Protein AF-A0A1Y4TLL1-F1 (afdb_monomer_lite)

Foldseek 3Di:
DDFDLADDPAPVVVPDDFDPFPDLVPDDLVVVVVLLVVLLVVLVPFDFDDADAPDPPLVLLLLLLLCLLQLVLLSNVFDSPHLARDDPDPVVLVNLCCSCCPRGVDPALVSLVVLLVCLLPCNVLVVLVCLLVDPALVVVDPPPDDPQLSQLSRQLSVLSVVCCVPDHSLLLNLQSLNVSSVSLSSCCNNVRDPSVVSSVSSSSSSVVCLASDDFLSSSLSSNLSVQVSSCSSNVHDPRSVSVSSSVSSCCLCQNDPVPGGRVSRVRTRHDRPPPDPPD

pLDDT: mean 88.39, std 16.85, range [30.8, 98.62]

Sequence (279 aa):
MGVLAAALETLAMENEEEGPGLDEEDETDDTLYVLLDETMARLEALPEPAPTEYGRDPELWGRFGILLSGIVSTLNDHSLDGLDVEEHIPVLEQQALSVVRRSWGIDGRGELLETIRYLSQAGYTERYRFYCEADSPEELMTGDEDEDDRDGVIRAWAFAQHYKVRYTPAFMAGWDTGRAAMLARWGSYLGWITPEEAQGILWDLAQRAAQDLGGWREFAQSYLFGGLMWKMLCNSPAAGYLGYLADATTSLLMGKADGSGGQWRDFPWPARRKLGFTL

Radius of gyration: 18.48 Å; chains: 1; bounding box: 57×43×50 Å

Structure (mmCIF, N/CA/C/O backbone):
data_AF-A0A1Y4TLL1-F1
#
_entry.id   AF-A0A1Y4TLL1-F1
#
loop_
_atom_site.group_PDB
_atom_site.id
_atom_site.type_symbol
_atom_site.label_atom_id
_atom_site.label_alt_id
_atom_site.label_comp_id
_atom_site.label_asym_id
_atom_site.label_entity_id
_atom_site.label_seq_id
_atom_site.pdbx_PDB_ins_code
_atom_site.Cartn_x
_atom_site.Cartn_y
_atom_site.Cartn_z
_atom_site.occupancy
_atom_site.B_iso_or_equiv
_atom_site.auth_seq_id
_atom_site.auth_comp_id
_atom_site.auth_asym_id
_atom_site.auth_atom_id
_atom_site.pdbx_PDB_model_num
ATOM 1 N N . MET A 1 1 ? 6.604 17.106 -13.212 1.00 31.97 1 MET A N 1
ATOM 2 C CA . MET A 1 1 ? 5.452 16.944 -12.287 1.00 31.97 1 MET A CA 1
ATOM 3 C C . MET A 1 1 ? 5.078 15.482 -12.327 1.00 31.97 1 MET A C 1
ATOM 5 O O . MET A 1 1 ? 4.758 15.019 -13.410 1.00 31.97 1 MET A O 1
ATOM 9 N N . GLY A 1 2 ? 5.102 14.767 -11.206 1.00 30.80 2 GLY A N 1
ATOM 10 C CA . GLY A 1 2 ? 4.741 13.353 -11.241 1.00 30.80 2 GLY A CA 1
ATOM 11 C C . GLY A 1 2 ? 4.718 12.710 -9.869 1.00 30.80 2 GLY A C 1
ATOM 12 O O . GLY A 1 2 ? 5.514 11.828 -9.595 1.00 30.80 2 GLY A O 1
ATOM 13 N N . VAL A 1 3 ? 3.821 13.198 -9.013 1.00 34.41 3 VAL A N 1
ATOM 14 C CA . VAL A 1 3 ? 3.307 12.538 -7.804 1.00 34.41 3 VAL A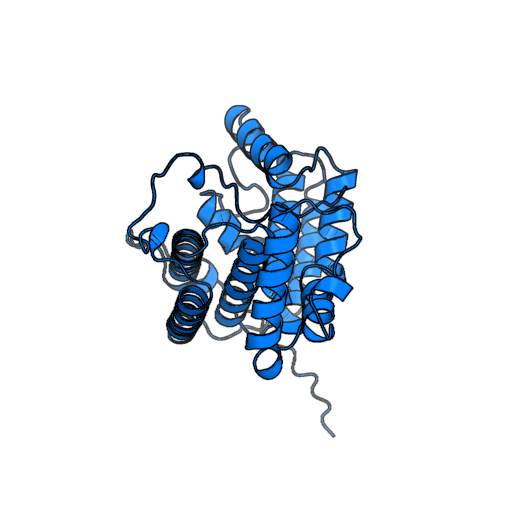 CA 1
ATOM 15 C C . VAL A 1 3 ? 3.428 11.010 -7.916 1.00 34.41 3 VAL A C 1
ATOM 17 O O . VAL A 1 3 ? 2.818 10.452 -8.825 1.00 34.41 3 VAL A O 1
ATOM 20 N N . LEU A 1 4 ? 4.238 10.378 -7.045 1.00 39.69 4 LEU A N 1
ATOM 21 C CA . LEU A 1 4 ? 4.184 8.979 -6.539 1.00 39.69 4 LEU A CA 1
ATOM 22 C C . LEU A 1 4 ? 5.505 8.521 -5.858 1.00 39.69 4 LEU A C 1
ATOM 24 O O . LEU A 1 4 ? 5.806 7.331 -5.834 1.00 39.69 4 LEU A O 1
ATOM 28 N N . ALA A 1 5 ? 6.273 9.423 -5.233 1.00 41.31 5 ALA A N 1
ATOM 29 C CA . ALA A 1 5 ? 7.468 9.088 -4.430 1.00 41.31 5 ALA A CA 1
ATOM 30 C C . ALA A 1 5 ? 7.137 8.492 -3.040 1.00 41.31 5 ALA A C 1
ATOM 32 O O . ALA A 1 5 ? 7.951 8.463 -2.123 1.00 41.31 5 ALA A O 1
ATOM 33 N N . ALA A 1 6 ? 5.916 8.000 -2.870 1.00 49.28 6 ALA A N 1
ATOM 34 C CA . ALA A 1 6 ? 5.280 7.935 -1.575 1.00 49.28 6 ALA A CA 1
ATOM 35 C C . ALA A 1 6 ? 4.875 6.520 -1.243 1.00 49.28 6 ALA A C 1
ATOM 37 O O . ALA A 1 6 ? 3.705 6.139 -1.346 1.00 49.28 6 ALA A O 1
ATOM 38 N N . ALA A 1 7 ? 5.851 5.698 -0.902 1.00 46.72 7 ALA A N 1
ATOM 39 C CA . ALA A 1 7 ? 5.483 4.420 -0.345 1.00 46.72 7 ALA A CA 1
ATOM 40 C C . ALA A 1 7 ? 6.093 4.113 1.002 1.00 46.72 7 ALA A C 1
ATOM 42 O O . ALA A 1 7 ? 5.538 3.237 1.658 1.00 46.72 7 ALA A O 1
ATOM 43 N N . LEU A 1 8 ? 7.147 4.801 1.465 1.00 50.25 8 LEU A N 1
ATOM 44 C CA . LEU A 1 8 ? 7.746 4.390 2.738 1.00 50.25 8 LEU A CA 1
ATOM 45 C C . LEU A 1 8 ? 8.811 5.299 3.354 1.00 50.25 8 LEU A C 1
ATOM 47 O O . LEU A 1 8 ? 9.705 4.810 4.035 1.00 50.25 8 LEU A O 1
ATOM 51 N N . GLU A 1 9 ? 8.729 6.613 3.191 1.00 49.09 9 GLU A N 1
ATOM 52 C CA . GLU A 1 9 ? 9.474 7.486 4.108 1.00 49.09 9 GLU A CA 1
ATOM 53 C C . GLU A 1 9 ? 8.687 7.589 5.425 1.00 49.09 9 GLU A C 1
ATOM 55 O O . GLU A 1 9 ? 7.955 8.534 5.703 1.00 49.09 9 GLU A O 1
ATOM 60 N N . THR A 1 10 ? 8.739 6.502 6.192 1.00 49.38 10 THR A N 1
ATOM 61 C CA . THR A 1 10 ? 8.119 6.374 7.514 1.00 49.38 10 THR A CA 1
ATOM 62 C C . THR A 1 10 ? 9.017 6.995 8.579 1.00 49.38 10 THR A C 1
ATOM 64 O O . THR A 1 10 ? 10.238 6.888 8.476 1.00 49.38 10 THR A O 1
ATOM 67 N N . LEU A 1 11 ? 8.431 7.572 9.634 1.00 41.66 11 LEU A N 1
ATOM 68 C CA . LEU A 1 11 ? 9.152 8.250 10.733 1.00 41.66 11 LEU A CA 1
ATOM 69 C C . LEU A 1 11 ? 10.244 7.387 11.390 1.00 41.66 11 LEU A C 1
ATOM 71 O O . LEU A 1 11 ? 11.233 7.922 11.886 1.00 41.66 11 LEU A O 1
ATOM 75 N N . ALA A 1 12 ? 10.066 6.063 11.400 1.00 40.88 12 ALA A N 1
ATOM 76 C CA . ALA A 1 12 ? 11.012 5.116 11.985 1.00 40.88 12 ALA A CA 1
ATOM 77 C C . ALA A 1 12 ? 12.250 4.872 11.100 1.00 40.88 12 ALA A C 1
ATOM 79 O O . ALA A 1 12 ? 13.352 4.701 11.611 1.00 40.88 12 ALA A O 1
ATOM 80 N N . MET A 1 13 ? 12.096 4.932 9.775 1.00 44.66 13 MET A N 1
ATOM 81 C CA . MET A 1 13 ? 13.173 4.637 8.822 1.00 44.66 13 MET A CA 1
ATOM 82 C C . MET A 1 13 ? 14.072 5.841 8.515 1.00 44.66 13 MET A C 1
ATOM 84 O O . MET A 1 13 ? 15.107 5.672 7.884 1.00 44.66 13 MET A O 1
ATOM 88 N N . GLU A 1 14 ? 13.730 7.043 8.996 1.00 41.81 14 GLU A N 1
ATOM 89 C CA . GLU A 1 14 ? 14.648 8.193 8.965 1.00 41.81 14 GLU A CA 1
ATOM 90 C C . GLU A 1 14 ? 15.805 8.056 9.985 1.00 41.81 14 GLU A C 1
ATOM 92 O O . GLU A 1 14 ? 16.753 8.836 9.916 1.00 41.81 14 GLU A O 1
ATOM 97 N N . ASN A 1 15 ? 15.745 7.102 10.933 1.00 35.53 15 ASN A N 1
ATOM 98 C CA . ASN A 1 15 ? 16.687 6.998 12.064 1.00 35.53 15 ASN A CA 1
ATOM 99 C C . ASN A 1 15 ? 17.400 5.644 12.239 1.00 35.53 15 ASN A C 1
ATOM 101 O O . ASN A 1 15 ? 18.267 5.556 13.110 1.00 35.53 15 ASN A O 1
ATOM 105 N N . GLU A 1 16 ? 17.070 4.603 11.475 1.00 37.47 16 GLU A N 1
ATOM 106 C CA . GLU A 1 16 ? 17.700 3.286 11.637 1.00 37.47 16 GLU A CA 1
ATOM 107 C C . GLU A 1 16 ? 18.645 2.988 10.470 1.00 37.47 16 GLU A C 1
ATOM 109 O O . GLU A 1 16 ? 18.212 2.761 9.340 1.00 37.47 16 GLU A O 1
ATOM 114 N N . GLU A 1 17 ? 19.950 3.014 10.777 1.00 38.75 17 GLU A N 1
ATOM 115 C CA . GLU A 1 17 ? 20.997 2.356 9.992 1.00 38.75 17 GLU A CA 1
ATOM 116 C C . GLU A 1 17 ? 20.537 0.939 9.633 1.00 38.75 17 GLU A C 1
ATOM 118 O O . GLU A 1 17 ? 20.044 0.204 10.492 1.00 38.75 17 GLU A O 1
ATOM 123 N N . GLU A 1 18 ? 20.691 0.613 8.350 1.00 42.53 18 GLU A N 1
ATOM 124 C CA . GLU A 1 18 ? 20.526 -0.691 7.710 1.00 42.53 18 GLU A CA 1
ATOM 125 C C . GLU A 1 18 ? 20.488 -1.867 8.701 1.00 42.53 18 GLU A C 1
ATOM 127 O O . GLU A 1 18 ? 21.483 -2.232 9.333 1.00 42.53 18 GLU A O 1
ATOM 132 N N . GLY A 1 19 ? 19.318 -2.507 8.819 1.00 40.38 19 GLY A N 1
ATOM 133 C CA . GLY A 1 19 ? 19.227 -3.851 9.388 1.00 40.38 19 GLY A CA 1
ATOM 134 C C . GLY A 1 19 ? 20.129 -4.836 8.623 1.00 40.38 19 GLY A C 1
ATOM 135 O O . GLY A 1 19 ? 20.738 -4.463 7.624 1.00 40.38 19 GLY A O 1
ATOM 136 N N . PRO A 1 20 ? 20.218 -6.117 9.032 1.00 38.97 20 PRO A N 1
ATOM 137 C CA . PRO A 1 20 ? 21.075 -7.108 8.383 1.00 38.97 20 PRO A CA 1
ATOM 138 C C . PRO A 1 20 ? 20.475 -7.523 7.025 1.00 38.97 20 PRO A C 1
ATOM 140 O O . PRO A 1 20 ? 19.943 -8.622 6.869 1.00 38.97 20 PRO A O 1
ATOM 143 N N . GLY A 1 21 ? 20.478 -6.596 6.073 1.00 49.75 21 GLY A N 1
ATOM 144 C CA . GLY A 1 21 ? 20.206 -6.813 4.665 1.00 49.75 21 GLY A CA 1
ATOM 145 C C . GLY A 1 21 ? 21.465 -7.288 3.952 1.00 49.75 21 GLY A C 1
ATOM 146 O O . GLY A 1 21 ? 22.536 -7.403 4.546 1.00 49.75 21 GLY A O 1
ATOM 147 N N . LEU A 1 22 ? 21.314 -7.605 2.671 1.00 51.09 22 LEU A N 1
ATOM 148 C CA . LEU A 1 22 ? 22.458 -7.706 1.770 1.00 51.09 22 LEU A CA 1
ATOM 149 C C . LEU A 1 22 ? 23.204 -6.364 1.807 1.00 51.09 22 LEU A C 1
ATOM 151 O O . LEU A 1 22 ? 22.542 -5.327 1.841 1.00 51.09 22 LEU A O 1
ATOM 155 N N . ASP A 1 23 ? 24.540 -6.389 1.810 1.00 58.78 23 ASP A N 1
ATOM 156 C CA . ASP A 1 23 ? 25.328 -5.167 1.623 1.00 58.78 23 ASP A CA 1
ATOM 157 C C . ASP A 1 23 ? 24.833 -4.489 0.330 1.00 58.78 23 ASP A C 1
ATOM 159 O O . ASP A 1 23 ? 24.656 -5.175 -0.681 1.00 58.78 23 ASP A O 1
ATOM 163 N N . GLU A 1 24 ? 24.579 -3.172 0.344 1.00 59.97 24 GLU A N 1
ATOM 164 C CA . GLU A 1 24 ? 23.992 -2.458 -0.811 1.00 59.97 24 GLU A CA 1
ATOM 165 C C . GLU A 1 24 ? 24.790 -2.681 -2.115 1.00 59.97 24 GLU A C 1
ATOM 167 O O . GLU A 1 24 ? 24.230 -2.645 -3.208 1.00 59.97 24 GLU A O 1
ATOM 172 N N . GLU A 1 25 ? 26.091 -2.977 -2.005 1.00 58.69 25 GLU A N 1
ATOM 173 C CA . GLU A 1 25 ? 26.995 -3.275 -3.124 1.00 58.69 25 GLU A CA 1
ATOM 174 C C . GLU A 1 25 ? 26.749 -4.646 -3.799 1.00 58.69 25 GLU A C 1
ATOM 176 O O . GLU A 1 25 ? 27.137 -4.825 -4.956 1.00 58.69 25 GLU A O 1
ATOM 181 N N . ASP A 1 26 ? 26.088 -5.592 -3.122 1.00 67.50 26 ASP A N 1
ATOM 182 C CA . ASP A 1 26 ? 25.766 -6.938 -3.631 1.00 67.50 26 ASP A CA 1
ATOM 183 C C . ASP A 1 26 ? 24.298 -7.068 -4.106 1.00 67.50 26 ASP A C 1
ATOM 185 O O . ASP A 1 26 ? 23.889 -8.117 -4.623 1.00 67.50 26 ASP A O 1
ATOM 189 N N . GLU A 1 27 ? 23.485 -6.016 -3.950 1.00 83.62 27 GLU A N 1
ATOM 190 C CA . GLU A 1 27 ? 22.074 -6.008 -4.343 1.00 83.62 27 GLU A CA 1
ATOM 191 C C . GLU A 1 27 ? 21.919 -5.852 -5.868 1.00 83.62 27 GLU A C 1
ATOM 193 O O . GLU A 1 27 ? 22.177 -4.807 -6.461 1.00 83.62 27 GLU A O 1
ATOM 198 N N . THR A 1 28 ? 21.444 -6.910 -6.525 1.00 92.81 28 THR A N 1
ATOM 199 C CA . THR A 1 28 ? 21.072 -6.912 -7.951 1.00 92.81 28 THR A CA 1
ATOM 200 C C . THR A 1 28 ? 19.577 -7.168 -8.131 1.00 92.81 28 THR A C 1
ATOM 202 O O . THR A 1 28 ? 18.938 -7.794 -7.278 1.00 92.81 28 THR A O 1
ATOM 205 N N . ASP A 1 29 ? 19.010 -6.769 -9.272 1.00 94.75 29 ASP A N 1
ATOM 206 C CA . ASP A 1 29 ? 17.593 -7.018 -9.576 1.00 94.75 29 ASP A CA 1
ATOM 207 C C . ASP A 1 29 ? 17.231 -8.515 -9.489 1.00 94.75 29 ASP A C 1
ATOM 209 O O . ASP A 1 29 ? 16.219 -8.866 -8.885 1.00 94.75 29 ASP A O 1
ATOM 213 N N . ASP A 1 30 ? 18.096 -9.414 -9.974 1.00 95.31 30 ASP A N 1
ATOM 214 C CA . ASP A 1 30 ? 17.886 -10.865 -9.864 1.00 95.31 30 ASP A CA 1
ATOM 215 C C . ASP A 1 30 ? 17.847 -11.333 -8.398 1.00 95.31 30 ASP A C 1
ATOM 217 O O . ASP A 1 30 ? 16.982 -12.129 -8.019 1.00 95.31 30 ASP A O 1
ATOM 221 N N . THR A 1 31 ? 18.746 -10.823 -7.545 1.00 95.31 31 THR A N 1
ATOM 222 C CA . THR A 1 31 ? 18.728 -11.154 -6.108 1.00 95.31 31 THR A CA 1
ATOM 223 C C . THR A 1 31 ? 17.481 -10.617 -5.409 1.00 95.31 31 THR A C 1
ATOM 225 O O . THR A 1 31 ? 16.919 -11.305 -4.556 1.00 95.31 31 THR A O 1
ATOM 228 N N . LEU A 1 32 ? 16.985 -9.444 -5.815 1.00 96.12 32 LEU A N 1
ATOM 229 C CA . LEU A 1 32 ? 15.741 -8.872 -5.302 1.00 96.12 32 LEU A CA 1
ATOM 230 C C . LEU A 1 32 ? 14.515 -9.680 -5.731 1.00 96.12 32 LEU A C 1
ATOM 232 O O . LEU A 1 32 ? 13.582 -9.844 -4.943 1.00 96.12 32 LEU A O 1
ATOM 236 N N . TYR A 1 33 ? 14.510 -10.221 -6.950 1.00 97.88 33 TYR A N 1
ATOM 237 C CA . TYR A 1 33 ? 13.423 -11.078 -7.422 1.00 97.88 33 TYR A CA 1
ATOM 238 C C . TYR A 1 33 ? 13.373 -12.387 -6.632 1.00 97.88 33 TYR A C 1
ATOM 240 O O . TYR A 1 33 ? 12.300 -12.771 -6.166 1.00 97.88 33 TYR A O 1
ATOM 248 N N . VAL A 1 34 ? 14.528 -13.018 -6.395 1.00 97.56 34 VAL A N 1
ATOM 249 C CA . VAL A 1 34 ? 14.623 -14.209 -5.534 1.00 97.56 34 VAL A CA 1
ATOM 250 C C . VAL A 1 34 ? 14.142 -13.894 -4.117 1.00 97.56 34 VAL A C 1
ATOM 252 O O . VAL A 1 34 ? 13.305 -14.621 -3.581 1.00 97.56 34 VAL A O 1
ATOM 255 N N . LEU A 1 35 ? 14.600 -12.783 -3.531 1.00 97.00 35 LEU A N 1
ATOM 256 C CA . LEU A 1 35 ? 14.188 -12.361 -2.192 1.00 97.00 35 LEU A CA 1
ATOM 257 C C . LEU A 1 35 ? 12.672 -12.134 -2.099 1.00 97.00 35 LEU A C 1
ATOM 259 O O . LEU A 1 35 ? 12.045 -12.556 -1.123 1.00 97.00 35 LEU A O 1
ATOM 263 N N . LEU A 1 36 ? 12.068 -11.488 -3.100 1.00 98.25 36 LEU A N 1
ATOM 264 C CA . LEU A 1 36 ? 10.622 -11.279 -3.157 1.00 98.25 36 LEU A CA 1
ATOM 265 C C . LEU A 1 36 ? 9.872 -12.614 -3.223 1.00 98.25 36 LEU A C 1
ATOM 267 O O . LEU A 1 36 ? 8.947 -12.827 -2.438 1.00 98.25 36 LEU A O 1
ATOM 271 N N . ASP A 1 37 ? 10.285 -13.521 -4.108 1.00 98.44 37 ASP A N 1
ATOM 272 C CA . ASP A 1 37 ? 9.670 -14.842 -4.263 1.00 98.44 37 ASP A CA 1
ATOM 273 C C . ASP A 1 37 ? 9.746 -15.671 -2.973 1.00 98.44 37 ASP A C 1
ATOM 275 O O . ASP A 1 37 ? 8.736 -16.225 -2.522 1.00 98.44 37 ASP A O 1
ATOM 279 N N . GLU A 1 38 ? 10.916 -15.717 -2.335 1.00 98.25 38 GLU A N 1
ATOM 280 C CA . GLU A 1 38 ? 11.111 -16.410 -1.059 1.00 98.25 38 GLU A CA 1
ATOM 281 C C . GLU A 1 38 ? 10.280 -15.782 0.063 1.00 98.25 38 GLU A C 1
ATOM 283 O O . GLU A 1 38 ? 9.708 -16.484 0.901 1.00 98.25 38 GLU A O 1
ATOM 288 N N . THR A 1 39 ? 10.174 -14.455 0.091 1.00 97.62 39 THR A N 1
ATOM 289 C CA . THR A 1 39 ? 9.378 -13.735 1.092 1.00 97.62 39 THR A CA 1
ATOM 290 C C . THR A 1 39 ? 7.885 -13.988 0.908 1.00 97.62 39 THR A C 1
ATOM 292 O O . THR A 1 39 ? 7.205 -14.331 1.876 1.00 97.62 39 THR A O 1
ATOM 295 N N . MET A 1 40 ? 7.371 -13.920 -0.323 1.00 98.00 40 MET A N 1
ATOM 296 C CA . MET A 1 40 ? 5.972 -14.247 -0.612 1.00 98.00 40 MET A CA 1
ATOM 297 C C . MET A 1 40 ? 5.646 -15.709 -0.279 1.00 98.00 40 MET A C 1
ATOM 299 O O . MET A 1 40 ? 4.582 -15.980 0.281 1.00 98.00 40 MET A O 1
ATOM 303 N N . ALA A 1 41 ? 6.562 -16.643 -0.560 1.00 97.81 41 ALA A N 1
ATOM 304 C CA . ALA A 1 41 ? 6.399 -18.055 -0.214 1.00 97.81 41 ALA A CA 1
ATOM 305 C C . ALA A 1 41 ? 6.386 -18.293 1.307 1.00 97.81 41 ALA A C 1
ATOM 307 O O . ALA A 1 41 ? 5.578 -19.083 1.800 1.00 97.81 41 ALA A O 1
ATOM 308 N N . ARG A 1 42 ? 7.240 -17.590 2.065 1.00 96.75 42 ARG A N 1
ATOM 309 C CA . ARG A 1 42 ? 7.218 -17.621 3.537 1.00 96.75 42 ARG A CA 1
ATOM 310 C C . ARG A 1 42 ? 5.895 -17.096 4.090 1.00 96.75 42 ARG A C 1
ATOM 312 O O . ARG A 1 42 ? 5.325 -17.739 4.967 1.00 96.75 42 ARG A O 1
ATOM 319 N N . LEU A 1 43 ? 5.388 -15.982 3.554 1.00 95.31 43 LEU A N 1
ATOM 320 C CA . LEU A 1 43 ? 4.087 -15.436 3.951 1.00 95.31 43 LEU A CA 1
ATOM 321 C C . LEU A 1 43 ? 2.932 -16.385 3.636 1.00 95.31 43 LEU A C 1
ATOM 323 O O . LEU A 1 43 ? 2.040 -16.533 4.467 1.00 95.31 43 LEU A O 1
ATOM 327 N N . GLU A 1 44 ? 2.961 -17.064 2.486 1.00 95.44 44 GLU A N 1
ATOM 328 C CA . GLU A 1 44 ? 1.932 -18.047 2.118 1.00 95.44 44 GLU A CA 1
ATOM 329 C C . GLU A 1 44 ? 1.827 -19.184 3.145 1.00 95.44 44 GLU A C 1
ATOM 331 O O . GLU A 1 44 ? 0.740 -19.686 3.430 1.00 95.44 44 GLU A O 1
ATOM 336 N N . ALA A 1 45 ? 2.959 -19.574 3.736 1.00 96.44 45 ALA A N 1
ATOM 337 C CA . ALA A 1 45 ? 3.028 -20.641 4.726 1.00 96.44 45 ALA A CA 1
ATOM 338 C C . ALA A 1 45 ? 2.558 -20.224 6.134 1.00 96.44 45 ALA A C 1
ATOM 340 O O . ALA A 1 45 ? 2.379 -21.095 6.992 1.00 96.44 45 ALA A O 1
ATOM 341 N N . LEU A 1 46 ? 2.364 -18.925 6.399 1.00 95.38 46 LEU A N 1
ATOM 342 C CA . LEU A 1 46 ? 1.879 -18.460 7.697 1.00 95.38 46 LEU A CA 1
ATOM 343 C C . LEU A 1 46 ? 0.412 -18.868 7.916 1.00 95.38 46 LEU A C 1
ATOM 345 O O . LEU A 1 46 ? -0.390 -18.875 6.976 1.00 95.38 46 LEU A O 1
ATOM 349 N N . PRO A 1 47 ? 0.011 -19.200 9.155 1.00 94.25 47 PRO A N 1
ATOM 350 C CA . PRO A 1 47 ? -1.392 -19.424 9.464 1.00 94.25 47 PRO A CA 1
ATOM 351 C C . PRO A 1 47 ? -2.197 -18.129 9.283 1.00 94.25 47 PRO A C 1
ATOM 353 O O . PRO A 1 47 ? -1.737 -17.036 9.593 1.00 94.25 47 PRO A O 1
ATOM 356 N N . GLU A 1 48 ? -3.433 -18.271 8.815 1.00 94.56 48 GLU A N 1
ATOM 357 C CA . GLU A 1 48 ? -4.389 -17.176 8.647 1.00 94.56 48 GLU A CA 1
ATOM 358 C C . GLU A 1 48 ? -5.761 -17.656 9.134 1.00 94.56 48 GLU A C 1
ATOM 360 O O . GLU A 1 48 ? -6.116 -18.818 8.891 1.00 94.56 48 GLU A O 1
ATOM 365 N N . PRO A 1 49 ? -6.539 -16.808 9.827 1.00 93.62 49 PRO A N 1
ATOM 366 C CA . PRO A 1 49 ? -7.905 -17.144 10.209 1.00 93.62 49 PRO A CA 1
ATOM 367 C C . PRO A 1 49 ? -8.794 -17.408 8.985 1.00 93.62 49 PRO A C 1
ATOM 369 O O . PRO A 1 49 ? -8.702 -16.732 7.963 1.00 93.62 49 PRO A O 1
ATOM 372 N N . ALA A 1 50 ? -9.713 -18.368 9.108 1.00 94.38 50 ALA A N 1
ATOM 373 C CA . ALA A 1 50 ? -10.666 -18.667 8.043 1.00 94.38 50 ALA A CA 1
ATOM 374 C C . ALA A 1 50 ? -11.591 -17.461 7.770 1.00 94.38 50 ALA A C 1
ATOM 376 O O . ALA A 1 50 ? -12.099 -16.869 8.729 1.00 94.38 50 ALA A O 1
ATOM 377 N N . PRO A 1 51 ? -11.872 -17.124 6.495 1.00 95.69 51 PRO A N 1
ATOM 378 C CA . PRO A 1 51 ? -12.735 -15.995 6.176 1.00 95.69 51 PRO A CA 1
ATOM 379 C C . PRO A 1 51 ? -14.128 -16.097 6.812 1.00 95.69 51 PRO A C 1
ATOM 381 O O . PRO A 1 51 ? -14.711 -17.181 6.879 1.00 95.69 51 PRO A O 1
ATOM 384 N N . THR A 1 52 ? -14.683 -14.962 7.248 1.00 94.88 52 THR A N 1
ATOM 385 C CA . THR A 1 52 ? -15.963 -14.883 7.979 1.00 94.88 52 THR A CA 1
ATOM 386 C C . THR A 1 52 ? -16.986 -14.018 7.241 1.00 94.88 52 THR A C 1
ATOM 388 O O . THR A 1 52 ? -16.644 -13.026 6.603 1.00 94.88 52 THR A O 1
ATOM 391 N N . GLU A 1 53 ? -18.271 -14.378 7.298 1.00 93.75 53 GLU A N 1
ATOM 392 C CA . GLU A 1 53 ? -19.335 -13.585 6.674 1.00 93.75 53 GLU A CA 1
ATOM 393 C C . GLU A 1 53 ? -19.617 -12.297 7.459 1.00 93.75 53 GLU A C 1
ATOM 395 O O . GLU A 1 53 ? -20.059 -12.343 8.602 1.00 93.75 53 GLU A O 1
ATOM 400 N N . TYR A 1 54 ? -19.431 -11.139 6.821 1.00 94.19 54 TYR A N 1
ATOM 401 C CA . TYR A 1 54 ? -19.745 -9.839 7.437 1.00 94.19 54 TYR A CA 1
ATOM 402 C C . TYR A 1 54 ? -21.185 -9.374 7.188 1.00 94.19 54 TYR A C 1
ATOM 404 O O . TYR A 1 54 ? -21.688 -8.453 7.829 1.00 94.19 54 TYR A O 1
ATOM 412 N N . GLY A 1 55 ? -21.866 -9.948 6.192 1.00 89.62 55 GLY A N 1
ATOM 413 C CA . GLY A 1 55 ? -23.213 -9.530 5.811 1.00 89.62 55 GLY A CA 1
ATOM 414 C C . GLY A 1 55 ? -23.282 -8.061 5.368 1.00 89.62 55 GLY A C 1
ATOM 415 O O . GLY A 1 55 ? -22.731 -7.691 4.326 1.00 89.62 55 GLY A O 1
ATOM 416 N N . ARG A 1 56 ? -24.035 -7.250 6.117 1.00 88.19 56 ARG A N 1
ATOM 417 C CA . ARG A 1 56 ? -24.191 -5.794 5.931 1.00 88.19 56 ARG A CA 1
ATOM 418 C C . ARG A 1 56 ? -23.793 -5.019 7.194 1.00 88.19 56 ARG A C 1
ATOM 420 O O . ARG A 1 56 ? -24.271 -3.907 7.380 1.00 88.19 56 ARG A O 1
ATOM 427 N N . ASP A 1 57 ? -22.998 -5.630 8.068 1.00 94.12 57 ASP A N 1
ATOM 428 C CA . ASP A 1 57 ? -22.636 -5.053 9.359 1.00 94.12 57 ASP A CA 1
ATOM 429 C C . ASP A 1 57 ? -21.695 -3.848 9.180 1.00 94.12 57 ASP A C 1
ATOM 431 O O . ASP A 1 57 ? -20.567 -4.030 8.707 1.00 94.12 57 ASP A O 1
ATOM 435 N N . PRO A 1 58 ? -22.135 -2.622 9.522 1.00 93.12 58 PRO A N 1
ATOM 436 C CA . PRO A 1 58 ? -21.320 -1.440 9.329 1.00 93.12 58 PRO A CA 1
ATOM 437 C C . PRO A 1 58 ? -20.022 -1.451 10.151 1.00 93.12 58 PRO A C 1
ATOM 439 O O . PRO A 1 58 ? -18.999 -0.947 9.686 1.00 93.12 58 PRO A O 1
ATOM 442 N N . GLU A 1 59 ? -20.044 -2.050 11.342 1.00 95.06 59 GLU A N 1
ATOM 443 C CA . GLU A 1 59 ? -18.920 -2.049 12.279 1.00 95.06 59 GLU A CA 1
ATOM 444 C C . GLU A 1 59 ? -17.817 -3.009 11.820 1.00 95.06 59 GLU A C 1
ATOM 446 O O . GLU A 1 59 ? -16.642 -2.638 11.818 1.00 95.06 59 GLU A O 1
ATOM 451 N N . LEU A 1 60 ? -18.181 -4.208 11.344 1.00 96.62 60 LEU A N 1
ATOM 452 C CA . LEU A 1 60 ? -17.207 -5.179 10.824 1.00 96.62 60 LEU A CA 1
ATOM 453 C C . LEU A 1 60 ? -16.460 -4.642 9.600 1.00 96.62 60 LEU A C 1
ATOM 455 O O . LEU A 1 60 ? -15.236 -4.740 9.508 1.00 96.62 60 LEU A O 1
ATOM 459 N N . TRP A 1 61 ? -17.192 -4.048 8.662 1.00 97.31 61 TRP A N 1
ATOM 460 C CA . TRP A 1 61 ? -16.603 -3.451 7.466 1.00 97.31 61 TRP A CA 1
ATOM 461 C C . TRP A 1 61 ? -15.784 -2.197 7.787 1.00 97.31 61 TRP A C 1
ATOM 463 O O . TRP A 1 61 ? -14.718 -2.016 7.200 1.00 97.31 61 TRP A O 1
ATOM 473 N N . GLY A 1 62 ? -16.225 -1.372 8.744 1.00 96.69 62 GLY A N 1
ATOM 474 C CA . GLY A 1 62 ? -15.449 -0.230 9.231 1.00 96.69 62 GLY A CA 1
ATOM 475 C C . GLY A 1 62 ? -14.123 -0.662 9.862 1.00 96.69 62 GLY A C 1
ATOM 476 O O . GLY A 1 62 ? -13.065 -0.133 9.513 1.00 96.69 62 GLY A O 1
ATOM 477 N N . ARG A 1 63 ? -14.153 -1.690 10.722 1.00 97.81 63 ARG A N 1
ATOM 478 C CA . ARG A 1 63 ? -12.945 -2.271 11.322 1.00 97.81 63 ARG A CA 1
ATOM 479 C C . ARG A 1 63 ? -12.015 -2.864 10.267 1.00 97.81 63 ARG A C 1
ATOM 481 O O . ARG A 1 63 ? -10.814 -2.614 10.314 1.00 97.81 63 ARG A O 1
ATOM 488 N N . PHE A 1 64 ? -12.554 -3.601 9.299 1.00 98.38 64 PHE A N 1
ATOM 489 C CA . PHE A 1 64 ? -11.769 -4.142 8.190 1.00 98.38 64 PHE A CA 1
ATOM 490 C C . PHE A 1 64 ? -11.075 -3.044 7.387 1.00 98.38 64 PHE A C 1
ATOM 492 O O . PHE A 1 64 ? -9.878 -3.147 7.141 1.00 98.38 64 PHE A O 1
ATOM 499 N N . GLY A 1 65 ? -11.796 -1.970 7.049 1.00 98.38 65 GLY A N 1
ATOM 500 C CA . GLY A 1 65 ? -11.243 -0.821 6.335 1.00 98.38 65 GLY A CA 1
ATOM 501 C C . GLY A 1 65 ? -10.045 -0.197 7.054 1.00 98.38 65 GLY A C 1
ATOM 502 O O . GLY A 1 65 ? -9.026 0.063 6.422 1.00 98.38 65 GLY A O 1
ATOM 503 N N . ILE A 1 66 ? -10.116 -0.041 8.381 1.00 98.56 66 ILE A N 1
ATOM 504 C CA . ILE A 1 66 ? -8.970 0.414 9.188 1.00 98.56 66 ILE A CA 1
ATOM 505 C C . ILE A 1 66 ? -7.793 -0.562 9.056 1.00 98.56 66 ILE A C 1
ATOM 507 O O . ILE A 1 66 ? -6.670 -0.138 8.786 1.00 98.56 66 ILE A O 1
ATOM 511 N N . LEU A 1 67 ? -8.041 -1.867 9.188 1.00 98.50 67 LEU A N 1
ATOM 512 C CA . LEU A 1 67 ? -6.995 -2.895 9.148 1.00 98.50 67 LEU A CA 1
ATOM 513 C C . LEU A 1 67 ? -6.310 -3.048 7.782 1.00 98.50 67 LEU A C 1
ATOM 515 O O . LEU A 1 67 ? -5.179 -3.534 7.741 1.00 98.50 67 LEU A O 1
ATOM 519 N N . LEU A 1 68 ? -6.921 -2.582 6.686 1.00 98.62 68 LEU A N 1
ATOM 520 C CA . LEU A 1 68 ? -6.258 -2.497 5.375 1.00 98.62 68 LEU A CA 1
ATOM 521 C C . LEU A 1 68 ? -5.052 -1.545 5.390 1.00 98.62 68 LEU A C 1
ATOM 523 O O . LEU A 1 68 ? -4.100 -1.752 4.644 1.00 98.62 68 LEU A O 1
ATOM 527 N N . SER A 1 69 ? -5.036 -0.548 6.280 1.00 97.94 69 SER A N 1
ATOM 528 C CA . SER A 1 69 ? -3.863 0.316 6.495 1.00 97.94 69 SER A CA 1
ATOM 529 C C . SER A 1 69 ? -2.763 -0.338 7.350 1.00 97.94 69 SER A C 1
ATOM 531 O O . SER A 1 69 ? -1.772 0.312 7.686 1.00 97.94 69 SER A O 1
ATOM 533 N N . GLY A 1 70 ? -2.936 -1.613 7.724 1.00 97.06 70 GLY A N 1
ATOM 534 C CA . GLY A 1 70 ? -2.171 -2.293 8.767 1.00 97.06 70 GLY A CA 1
ATOM 535 C C . GLY A 1 70 ? -0.661 -2.283 8.562 1.00 97.06 70 GLY A C 1
ATOM 536 O O . GLY A 1 70 ? 0.075 -2.012 9.506 1.00 97.06 70 GLY A O 1
ATOM 537 N N . ILE A 1 71 ? -0.198 -2.517 7.331 1.00 96.12 71 ILE A N 1
ATOM 538 C CA . ILE A 1 71 ? 1.236 -2.533 7.007 1.00 96.12 71 ILE A CA 1
ATOM 539 C C . ILE A 1 71 ? 1.855 -1.160 7.282 1.00 96.12 71 ILE A C 1
ATOM 541 O O . ILE A 1 71 ? 2.786 -1.056 8.074 1.00 96.12 71 ILE A O 1
ATOM 545 N N . VAL A 1 72 ? 1.300 -0.097 6.690 1.00 93.06 72 VAL A N 1
ATOM 546 C CA . VAL A 1 72 ? 1.822 1.268 6.869 1.00 93.06 72 VAL A CA 1
ATOM 547 C C . VAL A 1 72 ? 1.691 1.720 8.318 1.00 93.06 72 VAL A C 1
ATOM 549 O O . VAL A 1 72 ? 2.599 2.355 8.842 1.00 93.06 72 VAL A O 1
ATOM 552 N N . SER A 1 73 ? 0.599 1.347 8.986 1.00 93.75 73 SER A N 1
ATOM 553 C CA . SER A 1 73 ? 0.410 1.660 10.403 1.00 93.75 73 SER A CA 1
ATOM 554 C C . SER A 1 73 ? 1.483 1.007 11.266 1.00 93.75 73 SER A C 1
ATOM 556 O O . SER A 1 73 ? 2.076 1.673 12.100 1.00 93.75 73 SER A O 1
ATOM 558 N N . THR A 1 74 ? 1.792 -0.267 11.017 1.00 92.75 74 THR A N 1
ATOM 559 C CA . THR A 1 74 ? 2.811 -1.008 11.774 1.00 92.75 74 THR A CA 1
ATOM 560 C C . THR A 1 74 ? 4.200 -0.403 11.586 1.00 92.75 74 THR A C 1
ATOM 562 O O . THR A 1 74 ? 4.936 -0.266 12.556 1.00 92.75 74 THR A O 1
ATOM 565 N N . LEU A 1 75 ? 4.539 0.013 10.363 1.00 88.62 75 LEU A N 1
ATOM 566 C CA . LEU A 1 75 ? 5.820 0.660 10.059 1.00 88.62 75 LEU A CA 1
ATOM 567 C C . LEU A 1 75 ? 5.984 2.047 10.702 1.00 88.62 75 LEU A C 1
ATOM 569 O O . LEU A 1 75 ? 7.106 2.505 10.883 1.00 88.62 75 LEU A O 1
ATOM 573 N N . ASN A 1 76 ? 4.881 2.724 11.026 1.00 86.06 76 ASN A N 1
ATOM 574 C CA . ASN A 1 76 ? 4.892 4.039 11.675 1.00 86.06 76 ASN A CA 1
ATOM 575 C C . ASN A 1 76 ? 4.492 3.976 13.160 1.00 86.06 76 ASN A C 1
ATOM 577 O O . ASN A 1 76 ? 4.241 5.016 13.753 1.00 86.06 76 ASN A O 1
ATOM 581 N N . ASP A 1 77 ? 4.396 2.776 13.745 1.00 88.62 77 ASP A N 1
ATOM 582 C CA . ASP A 1 77 ? 3.901 2.543 15.113 1.00 88.62 77 ASP A CA 1
ATOM 583 C C . ASP A 1 77 ? 2.536 3.201 15.412 1.00 88.62 77 ASP A C 1
ATOM 585 O O . ASP A 1 77 ? 2.218 3.599 16.530 1.00 88.62 77 ASP A O 1
ATOM 589 N N . HIS A 1 78 ? 1.688 3.297 14.389 1.00 91.50 78 HIS A N 1
ATOM 590 C CA . HIS A 1 78 ? 0.343 3.830 14.523 1.00 91.50 78 HIS A CA 1
ATOM 591 C C . HIS A 1 78 ? -0.604 2.802 15.143 1.00 91.50 78 HIS A C 1
ATOM 593 O O . HIS A 1 78 ? -0.585 1.606 14.829 1.00 91.50 78 HIS A O 1
ATOM 599 N N . SER A 1 79 ? -1.535 3.305 15.951 1.00 93.94 79 SER A N 1
ATOM 600 C CA . SER A 1 79 ? -2.685 2.543 16.419 1.00 93.94 79 SER A CA 1
ATOM 601 C C . SER A 1 79 ? -3.515 2.044 15.240 1.00 93.94 79 SER A C 1
ATOM 603 O O . SER A 1 79 ? -3.639 2.703 14.208 1.00 93.94 79 SER A O 1
ATOM 605 N N . LEU A 1 80 ? -4.134 0.881 15.408 1.00 95.81 80 LEU A N 1
ATOM 606 C CA . LEU A 1 80 ? -5.136 0.333 14.493 1.00 95.81 80 LEU A CA 1
ATOM 607 C C . LEU A 1 80 ? -6.485 0.164 15.196 1.00 95.81 80 LEU A C 1
ATOM 609 O O . LEU A 1 80 ? -7.363 -0.515 14.676 1.00 95.81 80 LEU A O 1
ATOM 613 N N . ASP A 1 81 ? -6.677 0.765 16.375 1.00 94.25 81 ASP A N 1
ATOM 614 C CA . ASP A 1 81 ? -7.907 0.641 17.169 1.00 94.25 81 ASP A CA 1
ATOM 615 C C . ASP A 1 81 ? -9.078 1.446 16.590 1.00 94.25 81 ASP A C 1
ATOM 617 O O . ASP A 1 81 ? -10.235 1.053 16.742 1.00 94.25 81 ASP A O 1
ATOM 621 N N . GLY A 1 82 ? -8.783 2.508 15.842 1.00 95.06 82 GLY A N 1
ATOM 622 C CA . GLY A 1 82 ? -9.780 3.398 15.261 1.00 95.06 82 GLY A CA 1
ATOM 623 C C . GLY A 1 82 ? -9.252 4.187 14.065 1.00 95.06 82 GLY A C 1
ATOM 624 O O . GLY A 1 82 ? -8.233 3.850 13.461 1.00 95.06 82 GLY A O 1
ATOM 625 N N . LEU A 1 83 ? -9.978 5.249 13.710 1.00 95.38 83 LEU A N 1
ATOM 626 C CA . LEU A 1 83 ? -9.538 6.192 12.680 1.00 95.38 83 LEU A CA 1
ATOM 627 C C . LEU A 1 83 ? -8.263 6.917 13.095 1.00 95.38 83 LEU A C 1
ATOM 629 O O . LEU A 1 83 ? -7.333 6.982 12.292 1.00 95.38 83 LEU A O 1
ATOM 633 N N . ASP A 1 84 ? -8.227 7.395 14.338 1.00 95.38 84 ASP A N 1
ATOM 634 C CA . ASP A 1 84 ? -7.078 8.097 14.890 1.00 95.38 84 ASP A CA 1
ATOM 635 C C . ASP A 1 84 ? -5.876 7.158 14.898 1.00 95.38 84 ASP A C 1
ATOM 637 O O . ASP A 1 84 ? -5.929 6.027 15.394 1.00 95.38 84 ASP A O 1
ATOM 641 N N . VAL A 1 85 ? -4.809 7.618 14.256 1.00 92.75 85 VAL A N 1
ATOM 642 C CA . VAL A 1 85 ? -3.567 6.856 14.125 1.00 92.75 85 VAL A CA 1
ATOM 643 C C . VAL A 1 85 ? -2.747 6.964 15.409 1.00 92.75 85 VAL A C 1
ATOM 645 O O . VAL A 1 85 ? -2.050 6.020 15.760 1.00 92.75 85 VAL A O 1
ATOM 648 N N . GLU A 1 86 ? -2.881 8.078 16.134 1.00 92.81 86 GLU A N 1
ATOM 649 C CA . GLU A 1 86 ? -2.146 8.423 17.353 1.00 92.81 86 GLU A CA 1
ATOM 650 C C . GLU A 1 86 ? -2.956 9.403 18.228 1.00 92.81 86 GLU A C 1
ATOM 652 O O . GLU A 1 86 ? -4.069 9.797 17.879 1.00 92.81 86 GLU A O 1
ATOM 657 N N . GLU A 1 87 ? -2.404 9.813 19.376 1.00 93.12 87 GLU A N 1
ATOM 658 C CA . GLU A 1 87 ? -2.997 10.857 20.219 1.00 93.12 87 GL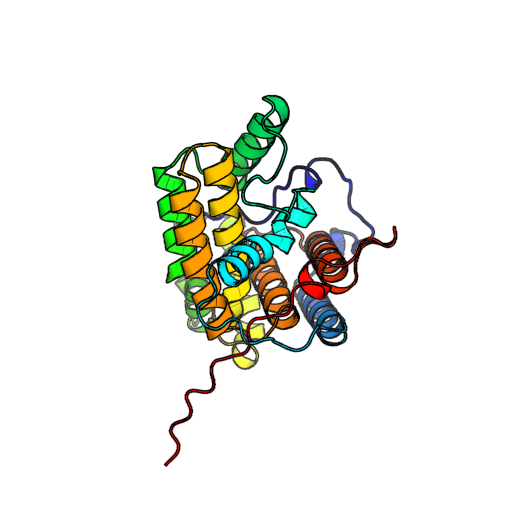U A CA 1
ATOM 659 C C . GLU A 1 87 ? -2.937 12.232 19.527 1.00 93.12 87 GLU A C 1
ATOM 661 O O . GLU A 1 87 ? -1.957 12.578 18.868 1.00 93.12 87 GLU A O 1
ATOM 666 N N . HIS A 1 88 ? -3.970 13.057 19.707 1.00 93.88 88 HIS A N 1
ATOM 667 C CA . HIS A 1 88 ? -4.010 14.433 19.204 1.00 93.88 88 HIS A CA 1
ATOM 668 C C . HIS A 1 88 ? -3.164 15.381 20.059 1.00 93.88 88 HIS A C 1
ATOM 670 O O . HIS A 1 88 ? -3.675 16.164 20.866 1.00 93.88 88 HIS A O 1
ATOM 676 N N . ILE A 1 89 ? -1.846 15.310 19.874 1.00 93.56 89 ILE A N 1
ATOM 677 C CA . ILE A 1 89 ? -0.895 16.264 20.441 1.00 93.56 89 ILE A CA 1
ATOM 678 C C . ILE A 1 89 ? -0.046 16.897 19.330 1.00 93.56 89 ILE A C 1
ATOM 680 O O . ILE A 1 89 ? 0.302 16.215 18.364 1.00 93.56 89 ILE A O 1
ATOM 684 N N . PRO A 1 90 ? 0.366 18.175 19.468 1.00 93.06 90 PRO A N 1
ATOM 685 C CA . PRO A 1 90 ? 0.992 18.912 18.370 1.00 93.06 90 PRO A CA 1
ATOM 686 C C . PRO A 1 90 ? 2.223 18.238 17.758 1.00 93.06 90 PRO A C 1
ATOM 688 O O . PRO A 1 90 ? 2.451 18.366 16.563 1.00 93.06 90 PRO A O 1
ATOM 691 N N . VAL A 1 91 ? 3.033 17.533 18.553 1.00 90.75 91 VAL A N 1
ATOM 692 C CA . VAL A 1 91 ? 4.241 16.867 18.043 1.00 90.75 91 VAL A CA 1
ATOM 693 C C . VAL A 1 91 ? 3.908 15.708 17.098 1.00 90.75 91 VAL A C 1
ATOM 695 O O . VAL A 1 91 ? 4.512 15.626 16.033 1.00 90.75 91 VAL A O 1
ATOM 698 N N . LEU A 1 92 ? 2.915 14.884 17.438 1.00 89.75 92 LEU A N 1
ATOM 699 C CA . LEU A 1 92 ? 2.504 13.723 16.641 1.00 89.75 92 LEU A CA 1
ATOM 700 C C . LEU A 1 92 ? 1.761 14.166 15.375 1.00 89.75 92 LEU A C 1
ATOM 702 O O . LEU A 1 92 ? 2.035 13.690 14.275 1.00 89.75 92 LEU A O 1
ATOM 706 N N . GLU A 1 93 ? 0.917 15.195 15.488 1.00 92.38 93 GLU A N 1
ATOM 707 C CA . GLU A 1 93 ? 0.262 15.813 14.330 1.00 92.38 93 GLU A CA 1
ATOM 708 C C . GLU A 1 93 ? 1.281 16.405 13.347 1.00 92.38 93 GLU A C 1
ATOM 710 O O . GLU A 1 93 ? 1.146 16.236 12.135 1.00 92.38 93 GLU A O 1
ATOM 715 N N . GLN A 1 94 ? 2.331 17.070 13.847 1.00 88.94 94 GLN A N 1
ATOM 716 C CA . GLN A 1 94 ? 3.408 17.572 12.990 1.00 88.94 94 GLN A CA 1
ATOM 717 C C . GLN A 1 94 ? 4.223 16.444 12.353 1.00 88.94 94 GLN A C 1
ATOM 719 O O . GLN A 1 94 ? 4.638 16.584 11.204 1.00 88.94 94 GLN A O 1
ATOM 724 N N . GLN A 1 95 ? 4.441 15.332 13.054 1.00 87.62 95 GLN A N 1
ATOM 725 C CA . GLN A 1 95 ? 5.126 14.164 12.503 1.00 87.62 95 GLN A CA 1
ATOM 726 C C . GLN A 1 95 ? 4.317 13.520 11.370 1.00 87.62 95 GLN A C 1
ATOM 728 O O . GLN A 1 95 ? 4.842 13.375 10.265 1.00 87.62 95 GLN A O 1
ATOM 733 N N . ALA A 1 96 ? 3.029 13.242 11.591 1.00 87.88 96 ALA A N 1
ATOM 734 C CA . ALA A 1 96 ? 2.132 12.731 10.554 1.00 87.88 96 ALA A CA 1
ATOM 735 C C . ALA A 1 96 ? 2.045 13.693 9.356 1.00 87.88 96 ALA A C 1
ATOM 737 O O . ALA A 1 96 ? 2.155 13.275 8.203 1.00 87.88 96 ALA A O 1
ATOM 738 N N . LEU A 1 97 ? 1.926 15.001 9.613 1.00 90.38 97 LEU A N 1
ATOM 739 C CA . LEU A 1 97 ? 1.925 16.023 8.565 1.00 90.38 97 LEU A CA 1
ATOM 740 C C . LEU A 1 97 ? 3.231 16.025 7.761 1.00 90.38 97 LEU A C 1
ATOM 742 O O . LEU A 1 97 ? 3.204 16.177 6.542 1.00 90.38 97 LEU A O 1
ATOM 746 N N . SER A 1 98 ? 4.370 15.868 8.435 1.00 87.12 98 SER A N 1
ATOM 747 C CA . SER A 1 98 ? 5.692 15.848 7.811 1.00 87.12 98 SER A CA 1
ATOM 748 C C . SER A 1 98 ? 5.858 14.657 6.866 1.00 87.12 98 SER A C 1
ATOM 750 O O . SER A 1 98 ? 6.352 14.844 5.756 1.00 87.12 98 SER A O 1
ATOM 752 N N . VAL A 1 99 ? 5.387 13.468 7.259 1.00 84.25 99 VAL A N 1
ATOM 753 C CA . VAL A 1 99 ? 5.362 12.271 6.395 1.00 84.25 99 VAL A CA 1
ATOM 754 C C . VAL A 1 99 ? 4.481 12.503 5.174 1.00 84.25 99 VAL A C 1
ATOM 756 O O . VAL A 1 99 ? 4.905 12.315 4.037 1.00 84.25 99 VAL A O 1
ATOM 759 N N . VAL A 1 100 ? 3.247 12.966 5.379 1.00 88.00 100 VAL A N 1
ATOM 760 C CA . VAL A 1 100 ? 2.306 13.174 4.270 1.00 88.00 100 VAL A CA 1
ATOM 761 C C . VAL A 1 100 ? 2.821 14.243 3.294 1.00 88.00 100 VAL A C 1
ATOM 763 O O . VAL A 1 100 ? 2.693 14.095 2.083 1.00 88.00 100 VAL A O 1
ATOM 766 N N . ARG A 1 101 ? 3.495 15.286 3.779 1.00 89.81 101 ARG A N 1
ATOM 767 C CA . ARG A 1 101 ? 4.071 16.314 2.903 1.00 89.81 101 ARG A CA 1
ATOM 768 C C . ARG A 1 101 ? 5.334 15.869 2.186 1.00 89.81 101 ARG A C 1
ATOM 770 O O . ARG A 1 101 ? 5.414 16.016 0.973 1.00 89.81 101 ARG A O 1
ATOM 777 N N . ARG A 1 102 ? 6.329 15.365 2.918 1.00 83.31 102 ARG A N 1
ATOM 778 C CA . ARG A 1 102 ? 7.646 15.046 2.345 1.00 83.31 102 ARG A CA 1
ATOM 779 C C . ARG A 1 102 ? 7.578 13.813 1.459 1.00 83.31 102 ARG A C 1
ATOM 781 O O . ARG A 1 102 ? 8.036 13.855 0.326 1.00 83.31 102 ARG A O 1
ATOM 788 N N . SER A 1 103 ? 6.925 12.769 1.953 1.00 78.00 103 SER A N 1
ATOM 789 C CA . SER A 1 103 ? 6.883 11.479 1.280 1.00 78.00 103 SER A CA 1
ATOM 790 C C . SER A 1 103 ? 5.798 11.445 0.211 1.00 78.00 103 SER A C 1
ATOM 792 O O . SER A 1 103 ? 6.027 10.895 -0.859 1.00 78.00 103 SER A O 1
ATOM 794 N N . TRP A 1 104 ? 4.624 12.043 0.470 1.00 84.00 104 TRP A N 1
ATOM 795 C CA . TRP A 1 104 ? 3.498 12.025 -0.476 1.00 84.00 104 TRP A CA 1
ATOM 796 C C . TRP A 1 104 ? 3.373 13.251 -1.366 1.00 84.00 104 TRP A C 1
ATOM 798 O O . TRP A 1 104 ? 2.700 13.167 -2.394 1.00 84.00 104 TRP A O 1
ATOM 808 N N . GLY A 1 105 ? 4.019 14.364 -1.017 1.00 88.38 105 GLY A N 1
ATOM 809 C CA . GLY A 1 105 ? 3.812 15.626 -1.723 1.00 88.38 105 GLY A CA 1
ATOM 810 C C . GLY A 1 105 ? 2.370 16.119 -1.608 1.00 88.38 105 GLY A C 1
ATOM 811 O O . GLY A 1 105 ? 1.876 16.742 -2.541 1.00 88.38 105 GLY A O 1
ATOM 812 N N . ILE A 1 106 ? 1.675 15.776 -0.515 1.00 92.69 106 ILE A N 1
ATOM 813 C CA . ILE A 1 106 ? 0.285 16.168 -0.274 1.00 92.69 106 ILE A CA 1
ATOM 814 C C . ILE A 1 106 ? 0.275 17.275 0.780 1.00 92.69 106 ILE A C 1
ATOM 816 O O . ILE A 1 106 ? 0.603 17.049 1.945 1.00 92.69 106 ILE A O 1
ATOM 820 N N . ASP A 1 107 ? -0.156 18.467 0.381 1.00 92.25 107 ASP A N 1
ATOM 821 C CA . ASP A 1 107 ? -0.185 19.674 1.208 1.00 92.25 107 ASP A CA 1
ATOM 822 C C . ASP A 1 107 ? -1.585 20.049 1.708 1.00 92.25 107 ASP A C 1
ATOM 824 O O . ASP A 1 107 ? -1.745 21.005 2.481 1.00 92.25 107 ASP A O 1
ATOM 828 N N . GLY A 1 108 ? -2.607 19.280 1.322 1.00 94.94 108 GLY A N 1
ATOM 829 C CA . GLY A 1 108 ? -3.946 19.438 1.865 1.00 94.94 108 GLY A CA 1
ATOM 830 C C . GLY A 1 108 ? -5.012 18.542 1.243 1.00 94.94 108 GLY A C 1
ATOM 831 O O . GLY A 1 108 ? -4.760 17.642 0.445 1.00 94.94 108 GLY A O 1
ATOM 832 N N . ARG A 1 109 ? -6.263 18.839 1.608 1.00 97.75 109 ARG A N 1
ATOM 833 C CA . ARG A 1 109 ? -7.459 18.058 1.258 1.00 97.75 109 ARG A CA 1
ATOM 834 C C . ARG A 1 109 ? -7.603 17.733 -0.235 1.00 97.75 109 ARG A C 1
ATOM 836 O O . ARG A 1 109 ? -8.026 16.631 -0.567 1.00 97.75 109 ARG A O 1
ATOM 843 N N . GLY A 1 110 ? -7.345 18.697 -1.120 1.00 97.62 110 GLY A N 1
ATOM 844 C CA . GLY A 1 110 ? -7.550 18.523 -2.563 1.00 97.62 110 GLY A CA 1
ATOM 845 C C . GLY A 1 110 ? -6.673 17.408 -3.130 1.00 97.62 110 GLY A C 1
ATOM 846 O O . GLY A 1 110 ? -7.192 16.426 -3.656 1.00 97.62 110 GLY A O 1
ATOM 847 N N . GLU A 1 111 ? -5.364 17.537 -2.923 1.00 96.25 111 GLU A N 1
ATOM 848 C CA . GLU A 1 111 ? -4.342 16.570 -3.343 1.00 96.25 111 GLU A CA 1
ATOM 849 C C . GLU A 1 111 ? -4.516 15.215 -2.647 1.00 96.25 111 GLU A C 1
ATOM 851 O O . GLU A 1 111 ? -4.336 14.168 -3.270 1.00 96.25 111 GLU A O 1
ATOM 856 N N . LEU A 1 112 ? -4.956 15.212 -1.382 1.00 97.12 112 LEU A N 1
ATOM 857 C CA . LEU A 1 112 ? -5.288 13.982 -0.666 1.00 97.12 112 LEU A CA 1
ATOM 858 C C . LEU A 1 112 ? -6.392 13.199 -1.389 1.00 97.12 112 LEU A C 1
ATOM 860 O O . LEU A 1 112 ? -6.236 12.014 -1.683 1.00 97.12 112 LEU A O 1
ATOM 864 N N . LEU A 1 113 ? -7.523 13.853 -1.667 1.00 98.00 113 LEU A N 1
ATOM 865 C CA . LEU A 1 113 ? -8.673 13.208 -2.303 1.00 98.00 113 LEU A CA 1
ATOM 866 C C . LEU A 1 113 ? -8.387 12.820 -3.758 1.00 98.00 113 LEU A C 1
ATOM 868 O O . LEU A 1 113 ? -8.940 11.832 -4.246 1.00 98.00 113 LEU A O 1
ATOM 872 N N . GLU A 1 114 ? -7.542 13.578 -4.453 1.00 97.19 114 GLU A N 1
ATOM 873 C CA . GLU A 1 114 ? -7.041 13.217 -5.779 1.00 97.19 114 GLU A CA 1
ATOM 874 C C . GLU A 1 114 ? -6.185 11.948 -5.720 1.00 97.19 114 GLU A C 1
ATOM 876 O O . GLU A 1 114 ? -6.451 10.999 -6.459 1.00 97.19 114 GLU A O 1
ATOM 881 N N . THR A 1 115 ? -5.244 11.876 -4.777 1.00 95.81 115 THR A N 1
ATOM 882 C CA . THR A 1 115 ? -4.359 10.716 -4.604 1.00 95.81 115 THR A CA 1
ATOM 883 C C . THR A 1 115 ? -5.138 9.465 -4.201 1.00 95.81 115 THR A C 1
ATOM 885 O O . THR A 1 115 ? -4.963 8.406 -4.803 1.00 95.81 115 THR A O 1
ATOM 888 N N . ILE A 1 116 ? -6.066 9.575 -3.242 1.00 97.06 116 ILE A N 1
ATOM 889 C CA . ILE A 1 116 ? -6.946 8.461 -2.849 1.00 97.06 116 ILE A CA 1
ATOM 890 C C . ILE A 1 116 ? -7.761 7.971 -4.051 1.00 97.06 116 ILE A C 1
ATOM 892 O O . ILE A 1 116 ? -7.885 6.763 -4.263 1.00 97.06 116 ILE A O 1
ATOM 896 N N . ARG A 1 117 ? -8.301 8.888 -4.865 1.00 96.62 117 ARG A N 1
ATOM 897 C CA . ARG A 1 117 ? -9.062 8.529 -6.069 1.00 96.62 117 ARG A CA 1
ATOM 898 C C . ARG A 1 117 ? -8.190 7.811 -7.091 1.00 96.62 117 ARG A C 1
ATOM 900 O O . ARG A 1 117 ? -8.636 6.801 -7.626 1.00 96.62 117 ARG A O 1
ATOM 907 N N . TYR A 1 118 ? -6.982 8.313 -7.339 1.00 95.88 118 TYR A N 1
ATOM 908 C CA . TYR A 1 118 ? -6.020 7.682 -8.236 1.00 95.88 118 TYR A CA 1
ATOM 909 C C . TYR A 1 118 ? -5.721 6.246 -7.795 1.00 95.88 118 TYR A C 1
ATOM 911 O O . TYR A 1 118 ? -5.919 5.324 -8.584 1.00 95.88 118 TYR A O 1
ATOM 919 N N . LEU A 1 119 ? -5.344 6.043 -6.528 1.00 95.44 119 LEU A N 1
ATOM 920 C CA . LEU A 1 119 ? -5.064 4.713 -5.978 1.00 95.44 119 LEU A CA 1
ATOM 921 C C . LEU A 1 119 ? -6.289 3.790 -6.049 1.00 95.44 119 LEU A C 1
ATOM 923 O O . LEU A 1 119 ? -6.161 2.610 -6.343 1.00 95.44 119 LEU A O 1
ATOM 927 N N . SER A 1 120 ? -7.493 4.326 -5.844 1.00 92.19 120 SER A N 1
ATOM 928 C CA . SER A 1 120 ? -8.728 3.529 -5.857 1.00 92.19 120 SER A CA 1
ATOM 929 C C . SER A 1 120 ? -9.212 3.129 -7.257 1.00 92.19 120 SER A C 1
ATOM 931 O O . SER A 1 120 ? -10.106 2.288 -7.364 1.00 92.19 120 SER A O 1
ATOM 933 N N . GLN A 1 121 ? -8.731 3.775 -8.325 1.00 89.94 121 GLN A N 1
ATOM 934 C CA . GLN A 1 121 ? -9.271 3.613 -9.687 1.00 89.94 121 GLN A CA 1
ATOM 935 C C . GLN A 1 121 ? -8.247 3.119 -10.707 1.00 89.94 121 GLN A C 1
ATOM 937 O O . GLN A 1 121 ? -8.618 2.367 -11.606 1.00 89.94 121 GLN A O 1
ATOM 942 N N . ALA A 1 122 ? -6.998 3.552 -10.576 1.00 89.69 122 ALA A N 1
ATOM 943 C CA . ALA A 1 122 ? -5.919 3.279 -11.513 1.00 89.69 122 ALA A CA 1
ATOM 944 C C . ALA A 1 122 ? -4.716 2.714 -10.761 1.00 89.69 122 ALA A C 1
ATOM 946 O O . ALA A 1 122 ? -4.432 1.521 -10.857 1.00 89.69 122 ALA A O 1
ATOM 947 N N . GLY A 1 123 ? -4.055 3.564 -9.972 1.00 93.06 123 GLY A N 1
ATOM 948 C CA . GLY A 1 123 ? -2.954 3.170 -9.110 1.00 93.06 123 GLY A CA 1
ATOM 949 C C . GLY A 1 123 ? -1.820 2.460 -9.852 1.00 93.06 123 GLY A C 1
ATOM 950 O O . GLY A 1 123 ? -1.587 2.623 -11.053 1.00 93.06 123 GLY A O 1
ATOM 951 N N . TYR A 1 124 ? -1.103 1.632 -9.106 1.00 94.88 124 TYR A N 1
ATOM 952 C CA . TYR A 1 124 ? -0.082 0.747 -9.650 1.00 94.88 124 TYR A CA 1
ATOM 953 C C . TYR A 1 124 ? -0.681 -0.427 -10.417 1.00 94.88 124 TYR A C 1
ATOM 955 O O . TYR A 1 124 ? 0.004 -1.007 -11.252 1.00 94.88 124 TYR A O 1
ATOM 963 N N . THR A 1 125 ? -1.955 -0.742 -10.197 1.00 95.56 125 THR A N 1
ATOM 964 C CA . THR A 1 125 ? -2.695 -1.714 -11.008 1.00 95.56 125 THR A CA 1
ATOM 965 C C . THR A 1 125 ? -2.676 -1.340 -12.491 1.00 95.56 125 THR A C 1
ATOM 967 O O . THR A 1 125 ? -2.335 -2.166 -13.340 1.00 95.56 125 THR A O 1
ATOM 970 N N . GLU A 1 126 ? -2.994 -0.092 -12.833 1.00 96.44 126 GLU A N 1
ATOM 971 C CA . GLU A 1 126 ? -2.929 0.379 -14.219 1.00 96.44 126 GLU A CA 1
ATOM 972 C C . GLU A 1 126 ? -1.483 0.572 -14.695 1.00 96.44 126 GLU A C 1
ATOM 974 O O . GLU A 1 126 ? -1.144 0.156 -15.803 1.00 96.44 126 GLU A O 1
ATOM 979 N N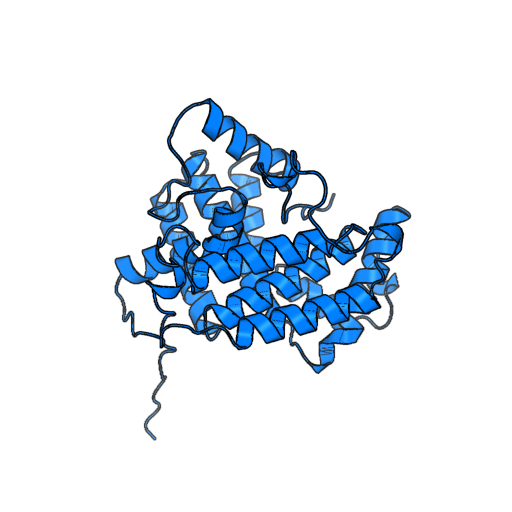 . ARG A 1 127 ? -0.602 1.109 -13.842 1.00 96.19 127 ARG A N 1
ATOM 980 C CA . ARG A 1 127 ? 0.821 1.265 -14.182 1.00 96.19 127 ARG A CA 1
ATOM 981 C C . ARG A 1 127 ? 1.475 -0.071 -14.541 1.00 96.19 127 ARG A C 1
ATOM 983 O O . ARG A 1 127 ? 2.116 -0.174 -15.579 1.00 96.19 127 ARG A O 1
ATOM 990 N N . TYR A 1 128 ? 1.281 -1.105 -13.727 1.00 98.12 128 TYR A N 1
ATOM 991 C CA . TYR A 1 128 ? 1.826 -2.436 -13.986 1.00 98.12 128 TYR A CA 1
ATOM 992 C C . TYR A 1 128 ? 1.287 -3.028 -15.289 1.00 98.12 128 TYR A C 1
ATOM 994 O O . TYR A 1 128 ? 2.043 -3.662 -16.020 1.00 98.12 128 TYR A O 1
ATOM 1002 N N . ARG A 1 129 ? 0.013 -2.773 -15.630 1.00 98.12 129 ARG A N 1
ATOM 1003 C CA . ARG A 1 129 ? -0.551 -3.167 -16.930 1.00 98.12 129 ARG A CA 1
ATOM 1004 C C . ARG A 1 129 ? 0.234 -2.553 -18.088 1.00 98.12 129 ARG A C 1
ATOM 1006 O O . ARG A 1 129 ? 0.680 -3.307 -18.946 1.00 98.12 129 ARG A O 1
ATOM 1013 N N . PHE A 1 130 ? 0.454 -1.236 -18.084 1.00 97.56 130 PHE A N 1
ATOM 1014 C CA . PHE A 1 130 ? 1.235 -0.576 -19.138 1.00 97.56 130 PHE A CA 1
ATOM 1015 C C . PHE A 1 130 ? 2.649 -1.149 -19.244 1.00 97.56 130 PHE A C 1
ATOM 1017 O O . PHE A 1 130 ? 3.123 -1.422 -20.340 1.00 97.56 130 PHE A O 1
ATOM 1024 N N . TYR A 1 131 ? 3.289 -1.415 -18.106 1.00 98.00 131 TYR A N 1
ATOM 1025 C CA . TYR A 1 131 ? 4.632 -1.988 -18.075 1.00 98.00 131 TYR A CA 1
ATOM 1026 C C . TYR A 1 131 ? 4.681 -3.434 -18.603 1.00 98.00 131 TYR A C 1
ATOM 1028 O O . TYR A 1 131 ? 5.667 -3.819 -19.221 1.00 98.00 131 TYR A O 1
ATOM 1036 N N . CYS A 1 132 ? 3.620 -4.227 -18.412 1.00 98.44 132 CYS A N 1
ATOM 1037 C CA . CYS A 1 132 ? 3.507 -5.577 -18.979 1.00 98.44 132 CYS A CA 1
ATOM 1038 C C . CYS A 1 132 ? 3.266 -5.582 -20.499 1.00 98.44 132 CYS A C 1
ATOM 1040 O O . CYS A 1 132 ? 3.648 -6.543 -21.183 1.00 98.44 132 CYS A O 1
ATOM 1042 N N . GLU A 1 133 ? 2.549 -4.567 -20.989 1.00 98.19 133 GLU A N 1
ATOM 1043 C CA . GLU A 1 133 ? 2.112 -4.424 -22.383 1.00 98.19 133 GLU A CA 1
ATOM 1044 C C . GLU A 1 133 ? 3.166 -3.752 -23.273 1.00 98.19 133 GLU A C 1
ATOM 1046 O O . GLU A 1 133 ? 3.179 -4.028 -24.468 1.00 98.19 133 GLU A O 1
ATOM 1051 N N . ALA A 1 134 ? 4.049 -2.926 -22.705 1.00 98.00 134 ALA A N 1
ATOM 1052 C CA . ALA A 1 134 ? 5.107 -2.239 -23.439 1.00 98.00 134 ALA A CA 1
ATOM 1053 C C . ALA A 1 134 ? 6.145 -3.213 -24.029 1.00 98.00 134 ALA A C 1
ATOM 1055 O O . ALA A 1 134 ? 6.683 -4.091 -23.330 1.00 98.00 134 ALA A O 1
ATOM 1056 N N . ASP A 1 135 ? 6.472 -3.009 -25.306 1.00 97.50 135 ASP A N 1
ATOM 1057 C CA . ASP A 1 135 ? 7.459 -3.815 -26.036 1.00 97.50 135 ASP A CA 1
ATOM 1058 C C . ASP A 1 135 ? 8.897 -3.437 -25.647 1.00 97.50 135 ASP A C 1
ATOM 1060 O O . ASP A 1 135 ? 9.801 -4.278 -25.698 1.00 97.50 135 ASP A O 1
ATOM 1064 N N . SER A 1 136 ? 9.111 -2.191 -25.213 1.00 97.81 136 SER A N 1
ATOM 1065 C CA . SER A 1 136 ? 10.396 -1.685 -24.727 1.00 97.81 136 SER A CA 1
ATOM 1066 C C . SER A 1 136 ? 10.208 -0.608 -23.643 1.00 97.81 136 SER A C 1
ATOM 1068 O O . SER A 1 136 ? 9.140 0.005 -23.569 1.00 97.81 136 SER A O 1
ATOM 1070 N N . PRO A 1 137 ? 11.215 -0.354 -22.783 1.00 96.25 137 PRO A N 1
ATOM 1071 C CA . PRO A 1 137 ? 11.107 0.667 -21.738 1.00 96.25 137 PRO A CA 1
ATOM 1072 C C . PRO A 1 137 ? 10.969 2.091 -22.301 1.00 96.25 137 PRO A C 1
ATOM 1074 O O . PRO A 1 137 ? 10.375 2.945 -21.651 1.00 96.25 137 PRO A O 1
ATOM 1077 N N . GLU A 1 138 ? 11.455 2.360 -23.517 1.00 95.25 138 GLU A N 1
ATOM 1078 C CA . GLU A 1 138 ? 11.337 3.673 -24.165 1.00 95.25 138 GLU A CA 1
ATOM 1079 C C . GLU A 1 138 ? 9.883 4.076 -24.451 1.00 95.25 138 GLU A C 1
ATOM 1081 O O . GLU A 1 138 ? 9.587 5.267 -24.487 1.00 95.25 138 GLU A O 1
ATOM 1086 N N . GLU A 1 139 ? 8.963 3.118 -24.618 1.00 96.69 139 GLU A N 1
ATOM 1087 C CA . GLU A 1 139 ? 7.529 3.404 -24.804 1.00 96.69 139 GLU A CA 1
ATOM 1088 C C . GLU A 1 139 ? 6.868 3.984 -23.544 1.00 96.69 139 GLU A C 1
ATOM 1090 O O . GLU A 1 139 ? 5.789 4.574 -23.622 1.00 96.69 139 GLU A O 1
ATOM 1095 N N . LEU A 1 140 ? 7.511 3.814 -22.386 1.00 94.69 140 LEU A N 1
ATOM 1096 C CA . LEU A 1 140 ? 7.038 4.283 -21.084 1.00 94.69 140 LEU A CA 1
ATOM 1097 C C . LEU A 1 140 ? 7.640 5.639 -20.694 1.00 94.69 140 LEU A C 1
ATOM 1099 O O . LEU A 1 140 ? 7.206 6.224 -19.703 1.00 94.69 140 LEU A O 1
ATOM 1103 N N . MET A 1 141 ? 8.621 6.127 -21.458 1.00 93.25 141 MET A N 1
ATOM 1104 C CA . MET A 1 141 ? 9.295 7.403 -21.229 1.00 93.25 141 MET A CA 1
ATOM 1105 C C . MET A 1 141 ? 8.551 8.542 -21.933 1.00 93.25 141 MET A C 1
ATOM 1107 O O . MET A 1 141 ? 8.036 8.404 -23.044 1.00 93.25 141 MET A O 1
ATOM 1111 N N . THR A 1 142 ? 8.522 9.701 -21.292 1.00 87.12 142 THR A N 1
ATOM 1112 C CA . THR A 1 142 ? 7.900 10.932 -21.786 1.00 87.12 142 THR A CA 1
ATOM 1113 C C . THR A 1 142 ? 8.919 11.892 -22.409 1.00 87.12 142 THR A C 1
ATOM 1115 O O . THR A 1 142 ? 8.539 12.780 -23.180 1.00 87.12 142 THR A O 1
ATOM 1118 N N . GLY A 1 143 ? 10.213 11.664 -22.162 1.00 85.19 143 GLY A N 1
ATOM 1119 C CA . GLY A 1 143 ? 11.342 12.393 -22.733 1.00 85.19 143 GLY A CA 1
ATOM 1120 C C . GLY A 1 143 ? 11.837 13.565 -21.885 1.00 85.19 143 GLY A C 1
ATOM 1121 O O . GLY A 1 143 ? 12.717 14.294 -22.351 1.00 85.19 143 GLY A O 1
ATOM 1122 N N . ASP A 1 144 ? 11.281 13.768 -20.688 1.00 87.69 144 ASP A N 1
ATOM 1123 C CA . ASP A 1 144 ? 11.727 14.772 -19.713 1.00 87.69 144 ASP A CA 1
ATOM 1124 C C . ASP A 1 144 ? 12.454 14.174 -18.494 1.00 87.69 144 ASP A C 1
ATOM 1126 O O . ASP A 1 144 ? 12.945 14.937 -17.660 1.00 87.69 144 ASP A O 1
ATOM 1130 N N . GLU A 1 145 ? 12.572 12.844 -18.433 1.00 88.25 145 GLU A N 1
ATOM 1131 C CA . GLU A 1 145 ? 13.249 12.106 -17.367 1.00 88.25 145 GLU A CA 1
ATOM 1132 C C . GLU A 1 145 ? 14.759 12.390 -17.342 1.00 88.25 145 GLU A C 1
ATOM 1134 O O . GLU A 1 145 ? 15.416 12.467 -18.392 1.00 88.25 145 GLU A O 1
ATOM 1139 N N . ASP A 1 146 ? 15.330 12.498 -16.140 1.00 91.81 146 ASP A N 1
ATOM 1140 C CA . ASP A 1 146 ? 16.783 12.490 -15.970 1.00 91.81 146 ASP A CA 1
ATOM 1141 C C . ASP A 1 146 ? 17.365 11.063 -16.053 1.00 91.81 146 ASP A C 1
ATOM 1143 O O . ASP A 1 146 ? 16.670 10.099 -16.365 1.00 91.81 146 ASP A O 1
ATOM 1147 N N . GLU A 1 147 ? 18.683 10.922 -15.897 1.00 90.69 147 GLU A N 1
ATOM 1148 C CA . GLU A 1 147 ? 19.346 9.616 -16.030 1.00 90.69 147 GLU A CA 1
ATOM 1149 C C . GLU A 1 147 ? 18.862 8.605 -14.978 1.00 90.69 147 GLU A C 1
ATOM 1151 O O . GLU A 1 147 ? 18.640 7.445 -15.320 1.00 90.69 147 GLU A O 1
ATOM 1156 N N . ASP A 1 148 ? 18.618 9.058 -13.748 1.00 89.94 148 ASP A N 1
ATOM 1157 C CA . ASP A 1 148 ? 18.187 8.205 -12.638 1.00 89.94 148 ASP A CA 1
ATOM 1158 C C . ASP A 1 148 ? 16.735 7.741 -12.826 1.00 89.94 148 ASP A C 1
ATOM 1160 O O . ASP A 1 148 ? 16.431 6.548 -12.728 1.00 89.94 148 ASP A O 1
ATOM 1164 N N . ASP A 1 149 ? 15.853 8.663 -13.225 1.00 90.31 149 ASP A N 1
ATOM 1165 C CA . ASP A 1 149 ? 14.463 8.355 -13.569 1.00 90.31 149 ASP A CA 1
ATOM 1166 C C . ASP A 1 149 ? 14.378 7.339 -14.726 1.00 90.31 149 ASP A C 1
ATOM 1168 O O . ASP A 1 149 ? 13.551 6.419 -14.715 1.00 90.31 149 ASP A O 1
ATOM 1172 N N . ARG A 1 150 ? 15.252 7.466 -15.736 1.00 94.19 150 ARG A N 1
ATOM 1173 C CA . ARG A 1 150 ? 15.299 6.533 -16.876 1.00 94.19 150 ARG A CA 1
ATOM 1174 C C . ARG A 1 150 ? 15.740 5.139 -16.456 1.00 94.19 150 ARG A C 1
ATOM 1176 O O . ARG A 1 150 ? 15.131 4.165 -16.908 1.00 94.19 150 ARG A O 1
ATOM 1183 N N . ASP A 1 151 ? 16.750 5.038 -15.599 1.00 95.31 151 ASP A N 1
ATOM 1184 C CA . ASP A 1 151 ? 17.195 3.758 -15.047 1.00 95.31 151 ASP A CA 1
ATOM 1185 C C . ASP A 1 151 ? 16.081 3.105 -14.220 1.00 95.31 151 ASP A C 1
ATOM 1187 O O . ASP A 1 151 ? 15.800 1.913 -14.389 1.00 95.31 151 ASP A O 1
ATOM 1191 N N . GLY A 1 152 ? 15.350 3.892 -13.425 1.00 95.00 152 GLY A N 1
ATOM 1192 C CA . GLY A 1 152 ? 14.183 3.415 -12.686 1.00 95.00 152 GLY A CA 1
ATOM 1193 C C . GLY A 1 152 ? 13.075 2.849 -13.586 1.00 95.00 152 GLY A C 1
ATOM 1194 O O . GLY A 1 152 ? 12.533 1.768 -13.320 1.00 95.00 152 GLY A O 1
ATOM 1195 N N . VAL A 1 153 ? 12.768 3.522 -14.703 1.00 96.56 153 VAL A N 1
ATOM 1196 C CA . VAL A 1 153 ? 11.814 3.021 -15.715 1.00 96.56 153 VAL A CA 1
ATOM 1197 C C . VAL A 1 153 ? 12.291 1.698 -16.321 1.00 96.56 153 VAL A C 1
ATOM 1199 O O . VAL A 1 153 ? 11.497 0.760 -16.435 1.00 96.56 153 VAL A O 1
ATOM 1202 N N . ILE A 1 154 ? 13.577 1.588 -16.674 1.00 97.81 154 ILE A N 1
ATOM 1203 C CA . ILE A 1 154 ? 14.160 0.364 -17.248 1.00 97.81 154 ILE A CA 1
ATOM 1204 C C . ILE A 1 154 ? 14.052 -0.804 -16.261 1.00 97.81 154 ILE A C 1
ATOM 1206 O O . ILE A 1 154 ? 13.580 -1.883 -16.639 1.00 97.81 154 ILE A O 1
ATOM 1210 N N . ARG A 1 155 ? 14.427 -0.590 -14.995 1.00 97.44 155 ARG A N 1
ATOM 1211 C CA . ARG A 1 155 ? 14.354 -1.610 -13.935 1.00 97.44 155 ARG A CA 1
ATOM 1212 C C . ARG A 1 155 ? 12.923 -2.065 -13.675 1.00 97.44 155 ARG A C 1
ATOM 1214 O O . ARG A 1 155 ? 12.639 -3.263 -13.608 1.00 97.44 155 ARG A O 1
ATOM 1221 N N . ALA A 1 156 ? 11.985 -1.126 -13.578 1.00 97.62 156 ALA A N 1
ATOM 1222 C CA . ALA A 1 156 ? 10.582 -1.448 -13.345 1.00 97.62 156 ALA A CA 1
ATOM 1223 C C . ALA A 1 156 ? 9.924 -2.146 -14.546 1.00 97.62 156 ALA A C 1
ATOM 1225 O O . ALA A 1 156 ? 9.073 -3.022 -14.357 1.00 97.62 156 ALA A O 1
ATOM 1226 N N . TRP A 1 157 ? 10.326 -1.807 -15.776 1.00 98.62 157 TRP A N 1
ATOM 1227 C CA . TRP A 1 157 ? 9.924 -2.547 -16.973 1.00 98.62 157 TRP A CA 1
ATOM 1228 C C . TRP A 1 157 ? 10.462 -3.976 -16.925 1.00 98.62 157 TRP A C 1
ATOM 1230 O O . TRP A 1 157 ? 9.673 -4.911 -17.049 1.00 98.62 157 TRP A O 1
ATOM 1240 N N . ALA A 1 158 ? 11.753 -4.173 -16.642 1.00 98.56 158 ALA A N 1
ATOM 1241 C CA . ALA A 1 158 ? 12.341 -5.507 -16.510 1.00 98.56 158 ALA A CA 1
ATOM 1242 C C . ALA A 1 158 ? 11.615 -6.359 -15.451 1.00 98.56 158 ALA A C 1
ATOM 1244 O O . ALA A 1 158 ? 11.251 -7.507 -15.727 1.00 98.56 158 ALA A O 1
ATOM 1245 N N . PHE A 1 159 ? 11.294 -5.767 -14.295 1.00 98.62 159 PHE A N 1
ATOM 1246 C CA . PHE A 1 159 ? 10.477 -6.393 -13.254 1.00 98.62 159 PHE A CA 1
ATOM 1247 C C . PHE A 1 159 ? 9.103 -6.830 -13.786 1.00 98.62 159 PHE A C 1
ATOM 1249 O O . PHE A 1 159 ? 8.679 -7.972 -13.584 1.00 98.62 159 PHE A O 1
ATOM 1256 N N . ALA A 1 160 ? 8.393 -5.952 -14.499 1.00 98.62 160 ALA A N 1
ATOM 1257 C CA . ALA A 1 160 ? 7.090 -6.293 -15.057 1.00 98.62 160 ALA A CA 1
ATOM 1258 C C . ALA A 1 160 ? 7.185 -7.429 -16.080 1.00 98.62 160 ALA A C 1
ATOM 1260 O O . ALA A 1 160 ? 6.422 -8.393 -15.992 1.00 98.62 160 ALA A O 1
ATOM 1261 N N . GLN A 1 161 ? 8.166 -7.379 -16.983 1.00 98.56 161 GLN A N 1
ATOM 1262 C CA . GLN A 1 161 ? 8.381 -8.429 -17.977 1.00 98.56 161 GLN A CA 1
ATOM 1263 C C . GLN A 1 161 ? 8.737 -9.777 -17.338 1.00 98.56 161 GLN A C 1
ATOM 1265 O O . GLN A 1 161 ? 8.284 -10.812 -17.834 1.00 98.56 161 GLN A O 1
ATOM 1270 N N . HIS A 1 162 ? 9.484 -9.773 -16.231 1.00 98.56 162 HIS A N 1
ATOM 1271 C CA . HIS A 1 162 ? 9.808 -10.975 -15.463 1.00 98.56 162 HIS A CA 1
ATOM 1272 C C . HIS A 1 162 ? 8.545 -11.640 -14.887 1.00 98.56 162 HIS A C 1
ATOM 1274 O O . HIS A 1 162 ? 8.368 -12.855 -14.992 1.00 98.56 162 HIS A O 1
ATOM 1280 N N . TYR A 1 163 ? 7.632 -10.846 -14.317 1.00 98.56 163 TYR A N 1
ATOM 1281 C CA . TYR A 1 163 ? 6.503 -11.364 -13.539 1.00 98.56 163 TYR A CA 1
ATOM 1282 C C . TYR A 1 163 ? 5.162 -11.465 -14.281 1.00 98.56 163 TYR A C 1
ATOM 1284 O O . TYR A 1 163 ? 4.270 -12.169 -13.799 1.00 98.56 163 TYR A O 1
ATOM 1292 N N . LYS A 1 164 ? 4.999 -10.839 -15.455 1.00 98.00 164 LYS A N 1
ATOM 1293 C CA . LYS A 1 164 ? 3.690 -10.702 -16.131 1.00 98.00 164 LYS A CA 1
ATOM 1294 C C . LYS A 1 164 ? 2.973 -12.005 -16.487 1.00 98.00 164 LYS A C 1
ATOM 1296 O O . LYS A 1 164 ? 1.762 -12.009 -16.691 1.00 98.00 164 LYS A O 1
ATOM 1301 N N . VAL A 1 165 ? 3.700 -13.122 -16.585 1.00 97.88 165 VAL A N 1
ATOM 1302 C CA . VAL A 1 165 ? 3.108 -14.453 -16.827 1.00 97.88 165 VAL A CA 1
ATOM 1303 C C . VAL A 1 165 ? 2.511 -15.045 -15.546 1.00 97.88 165 VAL A C 1
ATOM 1305 O O . VAL A 1 165 ? 1.557 -15.819 -15.611 1.00 97.88 165 VAL A O 1
ATOM 1308 N N . ARG A 1 166 ? 3.065 -14.691 -14.381 1.00 97.50 166 ARG A N 1
ATOM 1309 C CA . ARG A 1 166 ? 2.677 -15.232 -13.073 1.00 97.50 166 ARG A CA 1
ATOM 1310 C C . ARG A 1 166 ? 1.636 -14.365 -12.372 1.00 97.50 166 ARG A C 1
ATOM 1312 O O . ARG A 1 166 ? 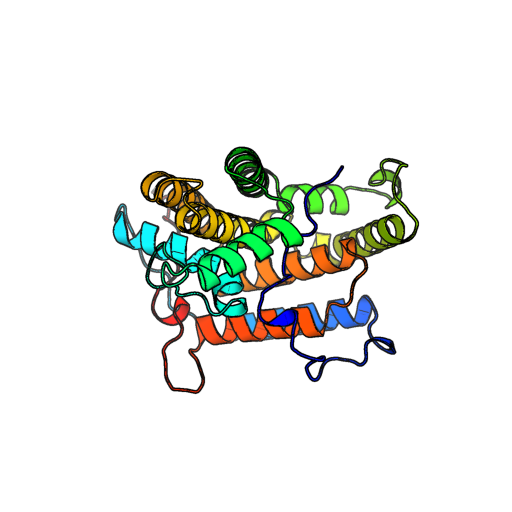0.722 -14.911 -11.760 1.00 97.50 166 ARG A O 1
ATOM 1319 N N . TYR A 1 167 ? 1.760 -13.045 -12.477 1.00 97.50 167 TYR A N 1
ATOM 1320 C CA . TYR A 1 167 ? 0.900 -12.095 -11.781 1.00 97.50 167 TYR A CA 1
ATOM 1321 C C . TYR A 1 167 ? 0.185 -11.186 -12.774 1.00 97.50 167 TYR A C 1
ATOM 1323 O O . TYR A 1 167 ? 0.801 -10.486 -13.572 1.00 97.50 167 TYR A O 1
ATOM 1331 N N . THR A 1 168 ? -1.147 -11.202 -12.726 1.00 97.06 168 THR A N 1
ATOM 1332 C CA . THR A 1 168 ? -1.965 -10.265 -13.509 1.00 97.06 168 THR A CA 1
ATOM 1333 C C . THR A 1 168 ? -1.952 -8.880 -12.859 1.00 97.06 168 THR A C 1
ATOM 1335 O O . THR A 1 168 ? -1.724 -8.793 -11.652 1.00 97.06 168 THR A O 1
ATOM 1338 N N . PRO A 1 169 ? -2.301 -7.800 -13.583 1.00 97.12 169 PRO A N 1
ATOM 1339 C CA . PRO A 1 169 ? -2.381 -6.467 -12.988 1.00 97.12 169 PRO A CA 1
ATOM 1340 C C . PRO A 1 169 ? -3.272 -6.362 -11.749 1.00 97.12 169 PRO A C 1
ATOM 1342 O O . PRO A 1 169 ? -2.947 -5.609 -10.839 1.00 97.12 169 PRO A O 1
ATOM 1345 N N . ALA A 1 170 ? -4.338 -7.165 -11.655 1.00 94.94 170 ALA A N 1
ATOM 1346 C CA . ALA A 1 170 ? -5.209 -7.193 -10.478 1.00 94.94 170 ALA A CA 1
ATOM 1347 C C . ALA A 1 170 ? -4.474 -7.586 -9.180 1.00 94.94 170 ALA A C 1
ATOM 1349 O O . ALA A 1 170 ? -4.922 -7.234 -8.093 1.00 94.94 170 ALA A O 1
ATOM 1350 N N . PHE A 1 171 ? -3.319 -8.254 -9.278 1.00 96.00 171 PHE A N 1
ATOM 1351 C CA . PHE A 1 171 ? -2.489 -8.588 -8.123 1.00 96.00 171 PHE A CA 1
ATOM 1352 C C . PHE A 1 171 ? -1.890 -7.353 -7.432 1.00 96.00 171 PHE A C 1
ATOM 1354 O O . PHE A 1 171 ? -1.452 -7.463 -6.297 1.00 96.00 171 PHE A O 1
ATOM 1361 N N . MET A 1 172 ? -1.904 -6.166 -8.049 1.00 95.94 172 MET A N 1
ATOM 1362 C CA . MET A 1 172 ? -1.478 -4.906 -7.414 1.00 95.94 172 MET A CA 1
ATOM 1363 C C . MET A 1 172 ? -2.533 -4.291 -6.478 1.00 95.94 172 MET A C 1
ATOM 1365 O O . MET A 1 172 ? -2.247 -3.309 -5.791 1.00 95.94 172 MET A O 1
ATOM 1369 N N . ALA A 1 173 ? -3.749 -4.844 -6.421 1.00 95.75 173 ALA A N 1
ATOM 1370 C CA . ALA A 1 173 ? -4.867 -4.214 -5.719 1.00 95.75 173 ALA A CA 1
ATOM 1371 C C . ALA A 1 173 ? -4.601 -3.969 -4.221 1.00 95.75 173 ALA A C 1
ATOM 1373 O O . ALA A 1 173 ? -5.032 -2.950 -3.680 1.00 95.75 173 ALA A O 1
ATOM 1374 N N . GLY A 1 174 ? -3.881 -4.867 -3.542 1.00 96.94 174 GLY A N 1
ATOM 1375 C CA . GLY A 1 174 ? -3.533 -4.728 -2.125 1.00 96.94 174 GLY A CA 1
ATOM 1376 C C . GLY A 1 174 ? -2.561 -3.577 -1.866 1.00 96.94 174 GLY A C 1
ATOM 1377 O O . GLY A 1 174 ? -2.771 -2.795 -0.938 1.00 96.94 174 GLY A O 1
ATOM 1378 N N . TRP A 1 175 ? -1.562 -3.410 -2.735 1.00 96.94 175 TRP A N 1
ATOM 1379 C CA . TRP A 1 175 ? -0.621 -2.288 -2.692 1.00 96.94 175 TRP A CA 1
ATOM 1380 C C . TRP A 1 175 ? -1.314 -0.925 -2.821 1.00 96.94 175 TRP A C 1
ATOM 1382 O O . TRP A 1 175 ? -1.051 -0.002 -2.046 1.00 96.94 175 TRP A O 1
ATOM 1392 N N . ASP A 1 176 ? -2.233 -0.788 -3.775 1.00 96.62 176 ASP A N 1
ATOM 1393 C CA . ASP A 1 176 ? -2.990 0.452 -3.954 1.00 96.62 176 ASP A CA 1
ATOM 1394 C C . ASP A 1 176 ? -3.978 0.689 -2.805 1.00 96.62 176 ASP A C 1
ATOM 1396 O O . ASP A 1 176 ? -4.060 1.792 -2.255 1.00 96.62 176 ASP A O 1
ATOM 1400 N N . THR A 1 177 ? -4.681 -0.364 -2.386 1.00 97.56 177 THR A N 1
ATOM 1401 C CA . THR A 1 177 ? -5.720 -0.271 -1.358 1.00 97.56 177 THR A CA 1
ATOM 1402 C C . THR A 1 177 ? -5.154 0.052 0.022 1.00 97.56 177 THR A C 1
ATOM 1404 O O . THR A 1 177 ? -5.701 0.915 0.710 1.00 97.56 177 THR A O 1
ATOM 1407 N N . GLY A 1 178 ? -4.060 -0.592 0.441 1.00 97.44 178 GLY A N 1
ATOM 1408 C CA . GLY A 1 178 ? -3.470 -0.341 1.761 1.00 97.44 178 GLY A CA 1
ATOM 1409 C C . GLY A 1 178 ? -2.971 1.094 1.918 1.00 97.44 178 GLY A C 1
ATOM 1410 O O . GLY A 1 178 ? -3.199 1.736 2.946 1.00 97.44 178 GLY A O 1
ATOM 1411 N N . ARG A 1 179 ? -2.379 1.635 0.850 1.00 96.38 179 ARG A N 1
ATOM 1412 C CA . ARG A 1 179 ? -1.934 3.030 0.763 1.00 96.38 179 ARG A CA 1
ATOM 1413 C C . ARG A 1 179 ? -3.100 4.015 0.797 1.00 96.38 179 ARG A C 1
ATOM 1415 O O . ARG A 1 179 ? -3.075 4.967 1.574 1.00 96.38 179 ARG A O 1
ATOM 1422 N N . ALA A 1 180 ? -4.152 3.759 0.018 1.00 97.81 180 ALA A N 1
ATOM 1423 C CA . ALA A 1 180 ? -5.358 4.585 0.032 1.00 97.81 180 ALA A CA 1
ATOM 1424 C C . ALA A 1 180 ? -6.041 4.583 1.412 1.00 97.81 180 ALA A C 1
ATOM 1426 O O . ALA A 1 180 ? -6.484 5.634 1.881 1.00 97.81 180 ALA A O 1
ATOM 1427 N N . ALA A 1 181 ? -6.080 3.429 2.085 1.00 98.38 181 ALA A N 1
ATOM 1428 C CA . ALA A 1 181 ? -6.634 3.309 3.429 1.00 98.38 181 ALA A CA 1
ATOM 1429 C C . ALA A 1 181 ? -5.830 4.133 4.445 1.00 98.38 181 ALA A C 1
ATOM 1431 O O . ALA A 1 181 ? -6.418 4.845 5.258 1.00 98.38 181 ALA A O 1
ATOM 1432 N N . MET A 1 182 ? -4.495 4.099 4.370 1.00 97.19 182 MET A N 1
ATOM 1433 C CA . MET A 1 182 ? -3.654 4.913 5.249 1.00 97.19 182 MET A CA 1
ATOM 1434 C C . MET A 1 182 ? -3.854 6.414 5.014 1.00 97.19 182 MET A C 1
ATOM 1436 O O . MET A 1 182 ? -4.033 7.165 5.971 1.00 97.19 182 MET A O 1
ATOM 1440 N N . LEU A 1 183 ? -3.899 6.850 3.751 1.00 97.25 183 LEU A N 1
ATOM 1441 C CA . LEU A 1 183 ? -4.159 8.249 3.409 1.00 97.25 183 LEU A CA 1
ATOM 1442 C C . LEU A 1 183 ? -5.514 8.733 3.934 1.00 97.25 183 LEU A C 1
ATOM 1444 O O . LEU A 1 183 ? -5.604 9.844 4.450 1.00 97.25 183 LEU A O 1
ATOM 1448 N N . ALA A 1 184 ? -6.563 7.909 3.857 1.00 98.31 184 ALA A N 1
ATOM 1449 C CA . ALA A 1 184 ? -7.861 8.257 4.434 1.00 98.31 184 ALA A CA 1
ATOM 1450 C C . ALA A 1 184 ? -7.764 8.480 5.955 1.00 98.31 184 ALA A C 1
ATOM 1452 O O . ALA A 1 184 ? -8.326 9.441 6.482 1.00 98.31 184 ALA A O 1
ATOM 1453 N N . ARG A 1 185 ? -7.004 7.632 6.659 1.00 98.06 185 ARG A N 1
ATOM 1454 C CA . ARG A 1 185 ? -6.798 7.755 8.108 1.00 98.06 185 ARG A CA 1
ATOM 1455 C C . ARG A 1 185 ? -5.974 8.984 8.478 1.00 98.06 185 ARG A C 1
ATOM 1457 O O . ARG A 1 185 ? -6.426 9.773 9.304 1.00 98.06 185 ARG A O 1
ATOM 1464 N N . TRP A 1 186 ? -4.832 9.212 7.828 1.00 97.25 186 TRP A N 1
ATOM 1465 C CA . TRP A 1 186 ? -4.041 10.429 8.041 1.00 97.25 186 TRP A CA 1
ATOM 1466 C C . TRP A 1 186 ? -4.821 11.693 7.688 1.00 97.25 186 TRP A C 1
ATOM 1468 O O . TRP A 1 186 ? -4.774 12.664 8.433 1.00 97.25 186 TRP A O 1
ATOM 1478 N N . GLY A 1 187 ? -5.591 11.680 6.600 1.00 97.62 187 GLY A N 1
ATOM 1479 C CA . GLY A 1 187 ? -6.446 12.800 6.225 1.00 97.62 187 GLY A CA 1
ATOM 1480 C C . GLY A 1 187 ? -7.478 13.153 7.294 1.00 97.62 187 GLY A C 1
ATOM 1481 O O . GLY A 1 187 ? -7.730 14.336 7.523 1.00 97.62 187 GLY A O 1
ATOM 1482 N N . SER A 1 188 ? -8.062 12.141 7.946 1.00 98.06 188 SER A N 1
ATOM 1483 C CA . SER A 1 188 ? -8.970 12.331 9.083 1.00 98.06 188 SER A CA 1
ATOM 1484 C C . SER A 1 188 ? -8.229 12.893 10.293 1.00 98.06 188 SER A C 1
ATOM 1486 O O . SER A 1 188 ? -8.656 13.895 10.861 1.00 98.06 188 SER A O 1
ATOM 1488 N N . TYR A 1 189 ? -7.103 12.276 10.658 1.00 97.25 189 TYR A N 1
ATOM 1489 C CA . TYR A 1 189 ? -6.292 12.661 11.815 1.00 97.25 189 TYR A CA 1
ATOM 1490 C C . TYR A 1 189 ? -5.755 14.099 11.703 1.00 97.25 189 TYR A C 1
ATOM 1492 O O . TYR A 1 189 ? -5.792 14.860 12.662 1.00 97.25 189 TYR A O 1
ATOM 1500 N N . LEU A 1 190 ? -5.343 14.521 10.505 1.00 96.44 190 LEU A N 1
ATOM 1501 C CA . LEU A 1 190 ? -4.871 15.883 10.225 1.00 96.44 190 LEU A CA 1
ATOM 1502 C C . LEU A 1 190 ? -6.010 16.903 10.028 1.00 96.44 190 LEU A C 1
ATOM 1504 O O . LEU A 1 190 ? -5.752 18.077 9.750 1.00 96.44 190 LEU A O 1
ATOM 1508 N N . GLY A 1 191 ? -7.274 16.474 10.123 1.00 96.88 191 GLY A N 1
ATOM 1509 C CA . GLY A 1 191 ? -8.447 17.335 9.960 1.00 96.88 191 GLY A CA 1
ATOM 1510 C C . GLY A 1 191 ? -8.686 17.837 8.530 1.00 96.88 191 GLY A C 1
ATOM 1511 O O . GLY A 1 191 ? -9.390 18.828 8.331 1.00 96.88 191 GLY A O 1
ATOM 1512 N N . TRP A 1 192 ? -8.104 17.191 7.515 1.00 97.69 192 TRP A N 1
ATOM 1513 C CA . TRP A 1 192 ? -8.316 17.537 6.101 1.00 97.69 192 TRP A CA 1
ATOM 1514 C C . TRP A 1 192 ? -9.628 16.976 5.551 1.00 97.69 192 TRP A C 1
ATOM 1516 O O . TRP A 1 192 ? -10.252 17.580 4.669 1.00 97.69 192 TRP A O 1
ATOM 1526 N N . ILE A 1 193 ? -10.052 15.826 6.069 1.00 98.50 193 ILE A N 1
ATOM 1527 C CA . ILE A 1 193 ? -11.361 15.218 5.818 1.00 98.50 193 ILE A CA 1
ATOM 1528 C C . ILE A 1 193 ? -12.048 14.912 7.146 1.00 98.50 193 ILE A C 1
ATOM 1530 O O . ILE A 1 193 ? -11.378 14.782 8.169 1.00 98.50 193 ILE A O 1
ATOM 1534 N N . THR A 1 194 ? -13.379 14.837 7.156 1.00 98.50 194 THR A N 1
ATOM 1535 C CA . THR A 1 194 ? -14.096 14.484 8.390 1.00 98.50 194 THR A CA 1
ATOM 1536 C C . THR A 1 194 ? -13.992 12.980 8.674 1.00 98.50 194 THR A C 1
ATOM 1538 O O . THR A 1 194 ? -13.791 12.192 7.741 1.00 98.50 194 THR A O 1
ATOM 1541 N N . PRO A 1 195 ? -14.186 12.543 9.932 1.00 98.06 195 PRO A N 1
ATOM 1542 C CA . PRO A 1 195 ? -14.243 11.121 10.270 1.00 98.06 195 PRO A CA 1
ATOM 1543 C C . PRO A 1 195 ? -15.271 10.333 9.445 1.00 98.06 195 PRO A C 1
ATOM 1545 O O . PRO A 1 195 ? -15.020 9.192 9.063 1.00 98.06 195 PRO A O 1
ATOM 1548 N N . GLU A 1 196 ? -16.417 10.938 9.125 1.00 98.06 196 GLU A N 1
ATOM 1549 C CA . GLU A 1 196 ? -17.468 10.320 8.308 1.00 98.06 196 GLU A CA 1
ATOM 1550 C C . GLU A 1 196 ? -17.031 10.147 6.849 1.00 98.06 196 GLU A C 1
ATOM 1552 O O . GLU A 1 196 ? -17.322 9.121 6.232 1.00 98.06 196 GLU A O 1
ATOM 1557 N N . GLU A 1 197 ? -16.306 11.122 6.293 1.00 98.44 197 GLU A N 1
ATOM 1558 C CA . GLU A 1 197 ? -15.729 11.010 4.951 1.00 98.44 197 GLU A CA 1
ATOM 1559 C C . GLU A 1 197 ? -14.676 9.902 4.900 1.00 98.44 197 GLU A C 1
ATOM 1561 O O . GLU A 1 197 ? -14.692 9.079 3.983 1.00 98.44 197 GLU A O 1
ATOM 1566 N N . ALA A 1 198 ? -13.802 9.838 5.909 1.00 98.62 198 ALA A N 1
ATOM 1567 C CA . ALA A 1 198 ? -12.801 8.787 6.025 1.00 98.62 198 ALA A CA 1
ATOM 1568 C C . ALA A 1 198 ? -13.449 7.400 6.141 1.00 98.62 198 ALA A C 1
ATOM 1570 O O . ALA A 1 198 ? -13.050 6.483 5.429 1.00 98.62 198 ALA A O 1
ATOM 1571 N N . GLN A 1 199 ? -14.496 7.249 6.960 1.00 98.19 199 GLN A N 1
ATOM 1572 C CA . GLN A 1 199 ? -15.261 5.999 7.057 1.00 98.19 199 GLN A CA 1
ATOM 1573 C C . GLN A 1 199 ? -15.894 5.601 5.723 1.00 98.19 199 GLN A C 1
ATOM 1575 O O . GLN A 1 199 ? -15.830 4.430 5.357 1.00 98.19 199 GLN A O 1
ATOM 1580 N N . GLY A 1 200 ? -16.470 6.553 4.982 1.00 98.12 200 GLY A N 1
ATOM 1581 C CA . GLY A 1 200 ? -17.025 6.293 3.652 1.00 98.12 200 GLY A CA 1
ATOM 1582 C C . GLY A 1 200 ? -15.967 5.805 2.657 1.00 98.12 200 GLY A C 1
ATOM 1583 O O . GLY A 1 200 ? -16.192 4.830 1.943 1.00 98.12 200 GLY A O 1
ATOM 1584 N N . ILE A 1 201 ? -14.783 6.422 2.659 1.00 98.56 201 ILE A N 1
ATOM 1585 C CA . ILE A 1 201 ? -13.656 5.991 1.818 1.00 98.56 201 ILE A CA 1
ATOM 1586 C C . ILE A 1 201 ? -13.184 4.588 2.222 1.00 98.56 201 ILE A C 1
ATOM 1588 O O . ILE A 1 201 ? -13.054 3.710 1.369 1.00 98.56 201 ILE A O 1
ATOM 1592 N N . LEU A 1 202 ? -12.957 4.355 3.517 1.00 98.56 202 LEU A N 1
ATOM 1593 C CA . LEU A 1 202 ? -12.516 3.057 4.035 1.00 98.56 202 LEU A CA 1
ATOM 1594 C C . LEU A 1 202 ? -13.539 1.953 3.758 1.00 98.56 202 LEU A C 1
ATOM 1596 O O . LEU A 1 202 ? -13.145 0.828 3.467 1.00 98.56 202 LEU A O 1
ATOM 1600 N N . TRP A 1 203 ? -14.834 2.270 3.796 1.00 97.50 203 TRP A N 1
ATOM 1601 C CA . TRP A 1 203 ? -15.906 1.357 3.407 1.00 97.50 203 TRP A CA 1
ATOM 1602 C C . TRP A 1 203 ? -15.782 0.917 1.948 1.00 97.50 203 TRP A C 1
ATOM 1604 O O . TRP A 1 203 ? -15.814 -0.279 1.653 1.00 97.50 203 TRP A O 1
ATOM 1614 N N . ASP A 1 204 ? -15.631 1.870 1.030 1.00 97.06 204 ASP A N 1
ATOM 1615 C CA . ASP A 1 204 ? -15.533 1.575 -0.399 1.00 97.06 204 ASP A CA 1
ATOM 1616 C C . ASP A 1 204 ? -14.270 0.762 -0.718 1.00 97.06 204 ASP A C 1
ATOM 1618 O O . ASP A 1 204 ? -14.333 -0.205 -1.484 1.00 97.06 204 ASP A O 1
ATOM 1622 N N . LEU A 1 205 ? -13.142 1.103 -0.085 1.00 97.81 205 LEU A N 1
ATOM 1623 C CA . LEU A 1 205 ? -11.892 0.343 -0.171 1.00 97.81 205 LEU A CA 1
ATOM 1624 C C . LEU A 1 205 ? -12.055 -1.080 0.375 1.00 97.81 205 LEU A C 1
ATOM 1626 O O . LEU A 1 205 ? -11.643 -2.042 -0.270 1.00 97.81 205 LEU A O 1
ATOM 1630 N N . ALA A 1 206 ? -12.720 -1.227 1.520 1.00 97.31 206 ALA A N 1
ATOM 1631 C CA . ALA A 1 206 ? -13.022 -2.509 2.141 1.00 97.31 206 ALA A 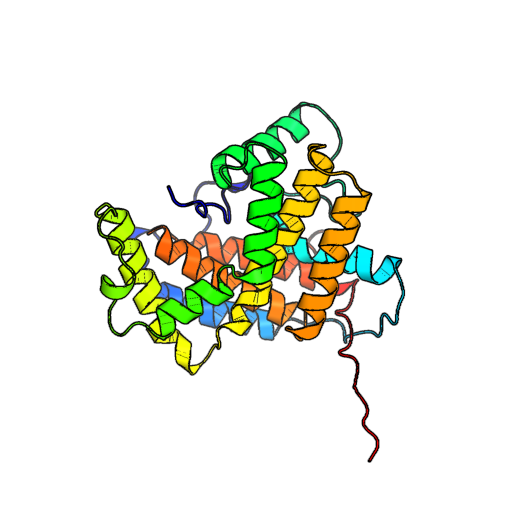CA 1
ATOM 1632 C C . ALA A 1 206 ? -13.861 -3.425 1.239 1.00 97.31 206 ALA A C 1
ATOM 1634 O O . ALA A 1 206 ? -13.537 -4.606 1.083 1.00 97.31 206 ALA A O 1
ATOM 1635 N N . GLN A 1 207 ? -14.909 -2.891 0.605 1.00 95.31 207 GLN A N 1
ATOM 1636 C CA . GLN A 1 207 ? -15.722 -3.663 -0.338 1.00 95.31 207 GLN A CA 1
ATOM 1637 C C . GLN A 1 207 ? -14.905 -4.136 -1.543 1.00 95.31 207 GLN A C 1
ATOM 1639 O O . GLN A 1 207 ? -15.055 -5.284 -1.957 1.00 95.31 207 GLN A O 1
ATOM 1644 N N . ARG A 1 208 ? -14.057 -3.264 -2.102 1.00 93.38 208 ARG A N 1
ATOM 1645 C CA . ARG A 1 208 ? -13.214 -3.582 -3.264 1.00 93.38 208 ARG A CA 1
ATOM 1646 C C . ARG A 1 208 ? -12.158 -4.628 -2.925 1.00 93.38 208 ARG A C 1
ATOM 1648 O O . ARG A 1 208 ? -12.107 -5.659 -3.585 1.00 93.3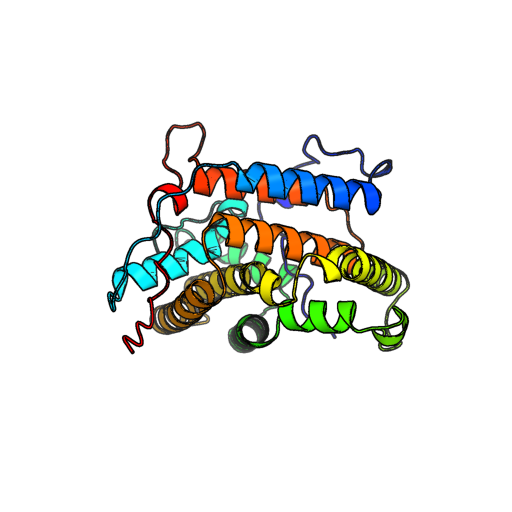8 208 ARG A O 1
ATOM 1655 N N . ALA A 1 209 ? -11.413 -4.439 -1.833 1.00 95.44 209 ALA A N 1
ATOM 1656 C CA . ALA A 1 209 ? -10.422 -5.410 -1.369 1.00 95.44 209 ALA A CA 1
ATOM 1657 C C . ALA A 1 209 ? -11.028 -6.810 -1.222 1.00 95.44 209 ALA A C 1
ATOM 1659 O O . ALA A 1 209 ? -10.478 -7.781 -1.730 1.00 95.44 209 ALA A O 1
ATOM 1660 N N . ALA A 1 210 ? -12.199 -6.914 -0.587 1.00 94.62 210 ALA A N 1
ATOM 1661 C CA . ALA A 1 210 ? -12.885 -8.189 -0.387 1.00 94.62 210 ALA A CA 1
ATOM 1662 C C . ALA A 1 210 ? -13.401 -8.841 -1.687 1.00 94.62 210 ALA A C 1
ATOM 1664 O O . ALA A 1 210 ? -13.651 -10.049 -1.710 1.00 94.62 210 ALA A O 1
ATOM 1665 N N . GLN A 1 211 ? -13.612 -8.055 -2.747 1.00 91.56 211 GLN A N 1
ATOM 1666 C CA . GLN A 1 211 ? -13.996 -8.556 -4.070 1.00 91.56 211 GLN A CA 1
ATOM 1667 C C . GLN A 1 211 ? -12.781 -9.069 -4.842 1.00 91.56 211 GLN A C 1
ATOM 1669 O O . GLN A 1 211 ? -12.845 -10.158 -5.420 1.00 91.56 211 GLN A O 1
ATOM 1674 N N . ASP A 1 212 ? -11.690 -8.309 -4.813 1.00 91.00 212 ASP A N 1
ATOM 1675 C CA . ASP A 1 212 ? -10.533 -8.540 -5.674 1.00 91.00 212 ASP A CA 1
ATOM 1676 C C . ASP A 1 212 ? -9.556 -9.558 -5.068 1.00 91.00 212 ASP A C 1
ATOM 1678 O O . ASP A 1 212 ? -9.024 -10.404 -5.786 1.00 91.00 212 ASP A O 1
ATOM 1682 N N . LEU A 1 213 ? -9.402 -9.565 -3.740 1.00 94.12 213 LEU A N 1
ATOM 1683 C CA . LEU A 1 213 ? -8.441 -10.397 -3.008 1.00 94.12 213 LEU A CA 1
ATOM 1684 C C . LEU A 1 213 ? -9.144 -11.476 -2.165 1.00 94.12 213 LEU A C 1
ATOM 1686 O O . LEU A 1 213 ? -10.368 -11.480 -1.980 1.00 94.12 213 LEU A O 1
ATOM 1690 N N . GLY A 1 214 ? -8.388 -12.480 -1.741 1.00 92.50 214 GLY A N 1
ATOM 1691 C CA . GLY A 1 214 ? -8.872 -13.699 -1.096 1.00 92.50 214 GLY A CA 1
ATOM 1692 C C . GLY A 1 214 ? -8.541 -13.818 0.390 1.00 92.50 214 GLY A C 1
ATOM 1693 O O . GLY A 1 214 ? -9.164 -14.638 1.065 1.00 92.50 214 GLY A O 1
ATOM 1694 N N . GLY A 1 215 ? -7.609 -13.011 0.904 1.00 97.00 215 GLY A N 1
ATOM 1695 C CA . GLY A 1 215 ? -7.135 -13.098 2.284 1.00 97.00 215 GLY A CA 1
ATOM 1696 C C . GLY A 1 215 ? -6.098 -12.033 2.640 1.00 97.00 215 GLY A C 1
ATOM 1697 O O . GLY A 1 215 ? -5.607 -11.304 1.775 1.00 97.00 215 GLY A O 1
ATOM 1698 N N . TRP A 1 216 ? -5.728 -11.991 3.919 1.00 98.12 216 TRP A N 1
ATOM 1699 C CA . TRP A 1 216 ? -4.659 -11.140 4.438 1.00 98.12 216 TRP A CA 1
ATOM 1700 C C . TRP A 1 216 ? -3.288 -11.513 3.862 1.00 98.12 216 TRP A C 1
ATOM 1702 O O . TRP A 1 216 ? -2.496 -10.621 3.570 1.00 98.12 216 TRP A O 1
ATOM 1712 N N . ARG A 1 217 ? -3.012 -12.806 3.642 1.00 97.62 217 ARG A N 1
ATOM 1713 C CA . ARG A 1 217 ? -1.776 -13.279 2.995 1.00 97.62 217 ARG A CA 1
ATOM 1714 C C . ARG A 1 217 ? -1.655 -12.770 1.564 1.00 97.62 217 ARG A C 1
ATOM 1716 O O . ARG A 1 217 ? -0.619 -12.221 1.207 1.00 97.62 217 ARG A O 1
ATOM 1723 N N . GLU A 1 218 ? -2.719 -12.885 0.771 1.00 97.56 218 GLU A N 1
ATOM 1724 C CA . GLU A 1 218 ? -2.729 -12.377 -0.608 1.00 97.56 218 GLU A CA 1
ATOM 1725 C C . GLU A 1 218 ? -2.599 -10.847 -0.629 1.00 97.56 218 GLU A C 1
ATOM 1727 O O . GLU A 1 218 ? -1.837 -10.299 -1.423 1.00 97.56 218 GLU A O 1
ATOM 1732 N N . PHE A 1 219 ? -3.272 -10.151 0.294 1.00 98.44 219 PHE A N 1
ATOM 1733 C CA . PHE A 1 219 ? -3.118 -8.706 0.472 1.00 98.44 219 PHE A CA 1
ATOM 1734 C C . PHE A 1 219 ? -1.666 -8.313 0.802 1.00 98.44 219 PHE A C 1
ATOM 1736 O O . PHE A 1 219 ? -1.134 -7.371 0.217 1.00 98.44 219 PHE A O 1
ATOM 1743 N N . ALA A 1 220 ? -0.999 -9.056 1.688 1.00 98.25 220 ALA A N 1
ATOM 1744 C CA . ALA A 1 220 ? 0.397 -8.832 2.055 1.00 98.25 220 ALA A CA 1
ATOM 1745 C C . ALA A 1 220 ? 1.369 -9.087 0.894 1.00 98.25 220 ALA A C 1
ATOM 1747 O O . ALA A 1 220 ? 2.261 -8.276 0.648 1.00 98.25 220 ALA A O 1
ATOM 1748 N N . GLN A 1 221 ? 1.184 -10.184 0.154 1.00 98.44 221 GLN A N 1
ATOM 1749 C CA . GLN A 1 221 ? 1.997 -10.500 -1.023 1.00 98.44 221 GLN A CA 1
ATOM 1750 C C . GLN A 1 221 ? 1.819 -9.448 -2.123 1.00 98.44 221 GLN A C 1
ATOM 1752 O O . GLN A 1 221 ? 2.806 -8.985 -2.689 1.00 98.44 221 GLN A O 1
ATOM 1757 N N . SER A 1 222 ? 0.577 -9.019 -2.368 1.00 98.31 222 SER A N 1
ATOM 1758 C CA . SER A 1 222 ? 0.260 -7.903 -3.263 1.00 98.31 222 SER A CA 1
ATOM 1759 C C . SER A 1 222 ? 1.011 -6.628 -2.864 1.00 98.31 222 SER A C 1
ATOM 1761 O O . SER A 1 222 ? 1.598 -5.956 -3.714 1.00 98.31 222 SER A O 1
ATOM 1763 N N . TYR A 1 223 ? 1.045 -6.319 -1.564 1.00 97.69 223 TYR A N 1
ATOM 1764 C CA . TYR A 1 223 ? 1.735 -5.145 -1.039 1.00 97.69 223 TYR A CA 1
ATOM 1765 C C . TYR A 1 223 ? 3.259 -5.229 -1.217 1.00 97.69 223 TYR A C 1
ATOM 1767 O O . TYR A 1 223 ? 3.870 -4.268 -1.673 1.00 97.69 223 TYR A O 1
ATOM 1775 N N . LEU A 1 224 ? 3.880 -6.378 -0.925 1.00 97.62 224 LEU A N 1
ATOM 1776 C CA . LEU A 1 224 ? 5.311 -6.607 -1.180 1.00 97.62 224 LEU A CA 1
ATOM 1777 C C . LEU A 1 224 ? 5.661 -6.474 -2.665 1.00 97.62 224 LEU A C 1
ATOM 1779 O O . LEU A 1 224 ? 6.653 -5.840 -3.014 1.00 97.62 224 LEU A O 1
ATOM 1783 N N . PHE A 1 225 ? 4.832 -7.054 -3.533 1.00 98.50 225 PHE A N 1
ATOM 1784 C CA . PHE A 1 225 ? 5.028 -7.035 -4.978 1.00 98.50 225 PHE A CA 1
ATOM 1785 C C . PHE A 1 225 ? 4.982 -5.610 -5.542 1.00 98.50 225 PHE A C 1
ATOM 1787 O O . PHE A 1 225 ? 5.893 -5.188 -6.257 1.00 98.50 225 PHE A O 1
ATOM 1794 N N . GLY A 1 226 ? 3.955 -4.840 -5.172 1.00 97.56 226 GLY A N 1
ATOM 1795 C CA . GLY A 1 226 ? 3.853 -3.432 -5.554 1.00 97.56 226 GLY A CA 1
ATOM 1796 C C . GLY A 1 226 ? 4.952 -2.565 -4.937 1.00 97.56 226 GLY A C 1
ATOM 1797 O O . GLY A 1 226 ? 5.463 -1.663 -5.604 1.00 97.56 226 GLY A O 1
ATOM 1798 N N . GLY A 1 227 ? 5.368 -2.883 -3.709 1.00 95.50 227 GLY A N 1
ATOM 1799 C CA . GLY A 1 227 ? 6.479 -2.231 -3.027 1.00 95.50 227 GLY A CA 1
ATOM 1800 C C . GLY A 1 227 ? 7.810 -2.413 -3.740 1.00 95.50 227 GLY A C 1
ATOM 1801 O O . GLY A 1 227 ? 8.521 -1.427 -3.941 1.00 95.50 227 GLY A O 1
ATOM 1802 N N . LEU A 1 228 ? 8.123 -3.629 -4.202 1.00 96.81 228 LEU A N 1
ATOM 1803 C CA . LEU A 1 228 ? 9.338 -3.841 -4.986 1.00 96.81 228 LEU A CA 1
ATOM 1804 C C . LEU A 1 228 ? 9.276 -3.093 -6.319 1.00 96.81 228 LEU A C 1
ATOM 1806 O O . LEU A 1 228 ? 10.235 -2.412 -6.664 1.00 96.81 228 LEU A O 1
ATOM 1810 N N . MET A 1 229 ? 8.149 -3.144 -7.041 1.00 97.50 229 MET A N 1
ATOM 1811 C CA . MET A 1 229 ? 8.009 -2.379 -8.289 1.00 97.50 229 MET A CA 1
ATOM 1812 C C . MET A 1 229 ? 8.224 -0.876 -8.060 1.00 97.50 229 MET A C 1
ATOM 1814 O O . MET A 1 229 ? 8.857 -0.206 -8.873 1.00 97.50 229 MET A O 1
ATOM 1818 N N . TRP A 1 230 ? 7.702 -0.330 -6.960 1.00 95.12 230 TRP A N 1
ATOM 1819 C CA . TRP A 1 230 ? 7.941 1.065 -6.597 1.00 95.12 230 TRP A CA 1
ATOM 1820 C C . TRP A 1 230 ? 9.423 1.347 -6.337 1.00 95.12 230 TRP A C 1
ATOM 1822 O O . TRP A 1 230 ? 9.934 2.337 -6.851 1.00 95.12 230 TRP A O 1
ATOM 1832 N N . LYS A 1 231 ? 10.129 0.465 -5.624 1.00 93.25 231 LYS A N 1
ATOM 1833 C CA . LYS A 1 231 ? 11.573 0.607 -5.398 1.00 93.25 231 LYS A CA 1
ATOM 1834 C C . LYS A 1 231 ? 12.396 0.567 -6.684 1.00 93.25 231 LYS A C 1
ATOM 1836 O O . LYS A 1 231 ? 13.324 1.364 -6.808 1.00 93.25 231 LYS A O 1
ATOM 1841 N N . MET A 1 232 ? 12.002 -0.276 -7.643 1.00 94.69 232 MET A N 1
ATOM 1842 C CA . MET A 1 232 ? 12.586 -0.293 -8.989 1.00 94.69 232 MET A CA 1
ATOM 1843 C C . MET A 1 232 ? 12.400 1.058 -9.682 1.00 94.69 232 MET A C 1
ATOM 1845 O O . MET A 1 232 ? 13.365 1.612 -10.185 1.00 94.69 232 MET A O 1
ATOM 1849 N N . LEU A 1 233 ? 11.182 1.616 -9.651 1.00 92.69 233 LEU A N 1
ATOM 1850 C CA . LEU A 1 233 ? 10.882 2.923 -10.253 1.00 92.69 233 LEU A CA 1
ATOM 1851 C C . LEU A 1 233 ? 11.666 4.071 -9.619 1.00 92.69 233 LEU A C 1
ATOM 1853 O O . LEU A 1 233 ? 12.046 4.993 -10.322 1.00 92.69 233 LEU A O 1
ATOM 1857 N N . CYS A 1 234 ? 11.887 4.023 -8.307 1.00 89.44 234 CYS A N 1
ATOM 1858 C CA . CYS A 1 234 ? 12.681 5.018 -7.588 1.00 89.44 234 CYS A CA 1
ATOM 1859 C C . CYS A 1 234 ? 14.193 4.782 -7.692 1.00 89.44 234 CYS A C 1
ATOM 1861 O O . CYS A 1 234 ? 14.933 5.414 -6.948 1.00 89.44 234 CYS A O 1
ATOM 1863 N N . ASN A 1 235 ? 14.626 3.811 -8.502 1.00 90.38 235 ASN A N 1
ATOM 1864 C CA . ASN A 1 235 ? 16.012 3.379 -8.631 1.00 90.38 235 ASN A CA 1
ATOM 1865 C C . ASN A 1 235 ? 16.759 3.245 -7.283 1.00 90.38 235 ASN A C 1
ATOM 1867 O O . ASN A 1 235 ? 17.905 3.655 -7.139 1.00 90.38 235 ASN A O 1
ATOM 1871 N N . SER A 1 236 ? 16.101 2.673 -6.267 1.00 88.44 236 SER A N 1
ATOM 1872 C CA . SER A 1 236 ? 16.588 2.712 -4.875 1.00 88.44 236 SER A CA 1
ATOM 1873 C C . SER A 1 236 ? 16.747 1.317 -4.258 1.00 88.44 236 SER A C 1
ATOM 1875 O O . SER A 1 236 ? 16.067 0.388 -4.714 1.00 88.44 236 SER A O 1
ATOM 1877 N N . PRO A 1 237 ? 17.581 1.163 -3.207 1.00 88.25 237 PRO A N 1
ATOM 1878 C CA . PRO A 1 237 ? 17.736 -0.103 -2.497 1.00 88.25 237 PRO A CA 1
ATOM 1879 C C . PRO A 1 237 ? 16.415 -0.645 -1.941 1.00 88.25 237 PRO A C 1
ATOM 1881 O O . PRO A 1 237 ? 15.543 0.117 -1.479 1.00 88.25 237 PRO A O 1
ATOM 1884 N N . ALA A 1 238 ? 16.258 -1.971 -1.982 1.00 89.94 238 ALA A N 1
ATOM 1885 C CA . ALA A 1 238 ? 14.981 -2.629 -1.713 1.00 89.94 238 ALA A CA 1
ATOM 1886 C C . ALA A 1 238 ? 15.038 -3.829 -0.752 1.00 89.94 238 ALA A C 1
ATOM 1888 O O . ALA A 1 238 ? 13.986 -4.200 -0.223 1.00 89.94 238 ALA A O 1
ATOM 1889 N N . ALA A 1 239 ? 16.194 -4.436 -0.470 1.00 89.50 239 ALA A N 1
ATOM 1890 C CA . ALA A 1 239 ? 16.256 -5.626 0.383 1.00 89.50 239 ALA A CA 1
ATOM 1891 C C . ALA A 1 239 ? 15.806 -5.336 1.821 1.00 89.50 239 ALA A C 1
ATOM 1893 O O . ALA A 1 239 ? 14.897 -5.999 2.327 1.00 89.50 239 ALA A O 1
ATOM 1894 N N . GLY A 1 240 ? 16.377 -4.308 2.461 1.00 87.12 240 GLY A N 1
ATOM 1895 C CA . GLY A 1 240 ? 15.972 -3.893 3.812 1.00 87.12 240 GLY A CA 1
ATOM 1896 C C . GLY A 1 240 ? 14.495 -3.491 3.867 1.00 87.12 240 GLY A C 1
ATOM 1897 O O . GLY A 1 240 ? 13.756 -3.897 4.760 1.00 87.12 240 GLY A O 1
ATOM 1898 N N . TYR A 1 241 ? 14.033 -2.790 2.830 1.00 87.88 241 TYR A N 1
ATOM 1899 C CA . TYR A 1 241 ? 12.633 -2.422 2.646 1.00 87.88 241 TYR A CA 1
ATOM 1900 C C . TYR A 1 241 ? 11.682 -3.631 2.628 1.00 87.88 241 TYR A C 1
ATOM 1902 O O . TYR A 1 241 ? 10.673 -3.642 3.338 1.00 87.88 241 TYR A O 1
ATOM 1910 N N . LEU A 1 242 ? 12.004 -4.668 1.847 1.00 91.25 242 LEU A N 1
ATOM 1911 C CA . LEU A 1 242 ? 11.227 -5.909 1.814 1.00 91.25 242 LEU A CA 1
ATOM 1912 C C . LEU A 1 242 ? 11.259 -6.631 3.165 1.00 91.25 242 LEU A C 1
ATOM 1914 O O . LEU A 1 242 ? 10.240 -7.197 3.564 1.00 91.25 242 LEU A O 1
ATOM 1918 N N . GLY A 1 243 ? 12.388 -6.573 3.877 1.00 90.75 243 GLY A N 1
ATOM 1919 C CA . GLY A 1 243 ? 12.520 -7.064 5.249 1.00 90.75 243 GLY A CA 1
ATOM 1920 C C . GLY A 1 243 ? 11.515 -6.406 6.197 1.00 90.75 243 GLY A C 1
ATOM 1921 O O . GLY A 1 243 ? 10.705 -7.103 6.805 1.00 90.75 243 GLY A O 1
ATOM 1922 N N . TYR A 1 244 ? 11.475 -5.071 6.237 1.00 90.12 244 TYR A N 1
ATOM 1923 C CA . TYR A 1 244 ? 10.531 -4.332 7.084 1.00 90.12 244 TYR A CA 1
ATOM 1924 C C . TYR A 1 244 ? 9.064 -4.647 6.757 1.00 90.12 244 TYR A C 1
ATOM 1926 O O . TYR A 1 244 ? 8.243 -4.831 7.660 1.00 90.12 244 TYR A O 1
ATOM 1934 N N . LEU A 1 245 ? 8.716 -4.767 5.471 1.00 93.50 245 LEU A N 1
ATOM 1935 C CA . LEU A 1 245 ? 7.371 -5.182 5.063 1.00 93.50 245 LEU A CA 1
ATOM 1936 C C . LEU A 1 245 ? 7.038 -6.616 5.505 1.00 93.50 245 LEU A C 1
ATOM 1938 O O . LEU A 1 245 ? 5.919 -6.883 5.957 1.00 93.50 245 LEU A O 1
ATOM 1942 N N . ALA A 1 246 ? 7.990 -7.542 5.384 1.00 93.19 246 ALA A N 1
ATOM 1943 C CA . ALA A 1 246 ? 7.824 -8.925 5.820 1.00 93.19 246 ALA A CA 1
ATOM 1944 C C . ALA A 1 246 ? 7.627 -9.023 7.342 1.00 93.19 246 ALA A C 1
ATOM 1946 O O . ALA A 1 246 ? 6.765 -9.773 7.810 1.00 93.19 246 ALA A O 1
ATOM 1947 N N . ASP A 1 247 ? 8.359 -8.225 8.114 1.00 93.00 247 ASP A N 1
ATOM 1948 C CA . ASP A 1 247 ? 8.248 -8.191 9.572 1.00 93.00 247 ASP A CA 1
ATOM 1949 C C . ASP A 1 247 ? 6.926 -7.561 10.028 1.00 93.00 247 ASP A C 1
ATOM 1951 O O . ASP A 1 247 ? 6.251 -8.097 10.916 1.00 93.00 247 ASP A O 1
ATOM 1955 N N . ALA A 1 248 ? 6.495 -6.475 9.375 1.00 94.38 248 ALA A N 1
ATOM 1956 C CA . ALA A 1 248 ? 5.201 -5.849 9.636 1.00 94.38 248 ALA A CA 1
ATOM 1957 C C . ALA A 1 248 ? 4.040 -6.819 9.358 1.00 94.38 248 ALA A C 1
ATOM 1959 O O . ALA A 1 248 ? 3.159 -7.014 10.197 1.00 94.38 248 ALA A O 1
ATOM 1960 N N . THR A 1 249 ? 4.058 -7.486 8.202 1.00 95.75 249 THR A N 1
ATOM 1961 C CA . THR A 1 249 ? 3.020 -8.459 7.813 1.00 95.75 249 THR A CA 1
ATOM 1962 C C . THR A 1 249 ? 3.018 -9.696 8.712 1.00 95.75 249 THR A C 1
ATOM 1964 O O . THR A 1 249 ? 1.948 -10.150 9.128 1.00 95.75 249 THR A O 1
ATOM 1967 N N . THR A 1 250 ? 4.194 -10.197 9.100 1.00 95.06 250 THR A N 1
ATOM 1968 C CA . THR A 1 250 ? 4.321 -11.291 10.074 1.00 95.06 250 THR A CA 1
ATOM 1969 C C . THR A 1 250 ? 3.752 -10.886 11.431 1.00 95.06 250 THR A C 1
ATOM 1971 O O . THR A 1 250 ? 2.973 -11.641 12.011 1.00 95.06 250 THR A O 1
ATOM 1974 N N . SER A 1 251 ? 4.060 -9.681 11.916 1.00 94.75 251 SER A N 1
ATOM 1975 C CA . SER A 1 251 ? 3.528 -9.163 13.183 1.00 94.75 251 SER A CA 1
ATOM 1976 C C . SER A 1 251 ? 2.000 -9.053 13.163 1.00 94.75 251 SER A C 1
ATOM 1978 O O . SER A 1 251 ? 1.338 -9.416 14.136 1.00 94.75 251 SER A O 1
ATOM 1980 N N . LEU A 1 252 ? 1.413 -8.630 12.041 1.00 96.88 252 LEU A N 1
ATOM 1981 C CA . LEU A 1 252 ? -0.041 -8.537 11.880 1.00 96.88 252 LEU A CA 1
ATOM 1982 C C . LEU A 1 252 ? -0.731 -9.914 11.853 1.00 96.88 252 LEU A C 1
ATOM 1984 O O . LEU A 1 252 ? -1.830 -10.052 12.399 1.00 96.88 252 LEU A O 1
ATOM 1988 N N . LEU A 1 253 ? -0.103 -10.934 11.254 1.00 95.81 253 LEU A N 1
ATOM 1989 C CA . LEU A 1 253 ? -0.642 -12.301 11.141 1.00 95.81 253 LEU A CA 1
ATOM 1990 C C . LEU A 1 253 ? -0.361 -13.190 12.359 1.00 95.81 253 LEU A C 1
ATOM 1992 O O . LEU A 1 253 ? -1.124 -14.114 12.638 1.00 95.81 253 LEU A O 1
ATOM 1996 N N . MET A 1 254 ? 0.725 -12.936 13.086 1.00 93.44 254 MET A N 1
ATOM 1997 C CA . MET A 1 254 ? 1.196 -13.815 14.161 1.00 93.44 254 MET A CA 1
ATOM 1998 C C . MET A 1 254 ? 1.109 -13.171 15.544 1.00 93.44 254 MET A C 1
ATOM 2000 O O . MET A 1 254 ? 0.943 -13.897 16.528 1.00 93.44 254 MET A O 1
ATOM 2004 N N . GLY A 1 255 ? 1.132 -11.840 15.620 1.00 88.44 255 GLY A N 1
ATOM 2005 C CA . GLY A 1 255 ? 1.318 -11.078 16.853 1.00 88.44 255 GLY A CA 1
ATOM 2006 C C . GLY A 1 255 ? 2.779 -10.707 17.095 1.00 88.44 255 GLY A C 1
ATOM 2007 O O . GLY A 1 255 ? 3.680 -11.243 16.444 1.00 88.44 255 GLY A O 1
ATOM 2008 N N . LYS A 1 256 ? 3.022 -9.785 18.034 1.00 79.19 256 LYS A N 1
ATOM 2009 C CA . LYS A 1 256 ? 4.386 -9.400 18.429 1.00 79.19 256 LYS A CA 1
ATOM 2010 C C . LYS A 1 256 ? 4.947 -10.399 19.452 1.00 79.19 256 LYS A C 1
ATOM 2012 O O . LYS A 1 256 ? 4.218 -11.138 20.117 1.00 79.19 256 LYS A O 1
ATOM 2017 N N . ALA A 1 257 ? 6.271 -10.404 19.612 1.00 70.69 257 ALA A N 1
ATOM 2018 C CA . ALA A 1 257 ? 6.973 -11.302 20.537 1.00 70.69 257 ALA A CA 1
ATOM 2019 C C . ALA A 1 257 ? 6.618 -11.080 22.025 1.00 70.69 257 ALA A C 1
ATOM 2021 O O . ALA A 1 257 ? 6.872 -11.952 22.854 1.00 70.69 257 ALA A O 1
ATOM 2022 N N . ASP A 1 258 ? 6.011 -9.940 22.363 1.00 72.00 258 ASP A N 1
ATOM 2023 C CA . ASP A 1 258 ? 5.516 -9.614 23.707 1.00 72.00 258 ASP A CA 1
ATOM 2024 C C . ASP A 1 258 ? 4.209 -10.344 24.081 1.00 72.00 258 ASP A C 1
ATOM 2026 O O . ASP A 1 258 ? 3.708 -10.195 25.197 1.00 72.00 258 ASP A O 1
ATOM 2030 N N . GLY A 1 259 ? 3.667 -11.157 23.168 1.00 65.00 259 GLY A N 1
ATOM 2031 C CA . GLY A 1 259 ? 2.434 -11.911 23.363 1.00 65.00 259 GLY A CA 1
ATOM 2032 C C . GLY A 1 259 ? 1.167 -11.144 22.986 1.00 65.00 259 GLY A C 1
ATOM 2033 O O . GLY A 1 259 ? 0.074 -11.703 23.121 1.00 65.00 259 GLY A O 1
ATOM 2034 N N . SER A 1 260 ? 1.281 -9.906 22.490 1.00 74.88 260 SER A N 1
ATOM 2035 C CA . SER A 1 260 ? 0.162 -9.217 21.848 1.00 74.88 260 SER A CA 1
ATOM 2036 C C . SER A 1 260 ? -0.269 -9.969 20.588 1.00 74.88 260 SER A C 1
ATOM 2038 O O . SER A 1 260 ? 0.545 -10.493 19.824 1.00 74.88 260 SER A O 1
ATOM 2040 N N . GLY A 1 261 ? -1.583 -10.090 20.400 1.00 79.31 261 GLY A N 1
ATOM 2041 C CA . GLY A 1 261 ? -2.140 -10.774 19.244 1.00 79.31 261 GLY A CA 1
ATOM 2042 C C . GLY A 1 261 ? -1.947 -10.003 17.943 1.00 79.31 261 GLY A C 1
ATOM 2043 O O . GLY A 1 261 ? -1.823 -8.781 17.943 1.00 79.31 261 GLY A O 1
ATOM 2044 N N . GLY A 1 262 ? -1.901 -10.732 16.828 1.00 91.12 262 GLY A N 1
ATOM 2045 C CA . GLY A 1 262 ? -1.830 -10.128 15.503 1.00 91.12 262 GLY A CA 1
ATOM 2046 C C . GLY A 1 262 ? -3.194 -9.573 15.113 1.00 91.12 262 GLY A C 1
ATOM 2047 O O . GLY A 1 262 ? -4.184 -10.298 15.132 1.00 91.12 262 GLY A O 1
ATOM 2048 N N . GLN A 1 263 ? -3.275 -8.302 14.736 1.00 95.12 263 GLN A N 1
ATOM 2049 C CA . GLN A 1 263 ? -4.567 -7.672 14.444 1.00 95.12 263 GLN A CA 1
ATOM 2050 C C . GLN A 1 263 ? -5.275 -8.281 13.225 1.00 95.12 263 GLN A C 1
ATOM 2052 O O . GLN A 1 263 ? -6.503 -8.326 13.206 1.00 95.12 263 GLN A O 1
ATOM 2057 N N . TRP A 1 264 ? -4.535 -8.793 12.235 1.00 97.38 264 TRP A N 1
ATOM 2058 C CA . TRP A 1 264 ? -5.117 -9.559 11.124 1.00 97.38 264 TRP A CA 1
ATOM 2059 C C . TRP A 1 264 ? -5.464 -10.991 11.531 1.00 97.38 264 TRP A C 1
ATOM 2061 O O . TRP A 1 264 ? -6.453 -11.548 11.060 1.00 97.38 264 TRP A O 1
ATOM 2071 N N . ARG A 1 265 ? -4.691 -11.586 12.446 1.00 95.38 265 ARG A N 1
ATOM 2072 C CA . ARG A 1 265 ? -4.993 -12.900 13.034 1.00 95.38 265 ARG A CA 1
ATOM 2073 C C . ARG A 1 265 ? -6.317 -12.900 13.790 1.00 95.38 265 ARG A C 1
ATOM 2075 O O . ARG A 1 265 ? -7.096 -13.844 13.694 1.00 95.38 265 ARG A O 1
ATOM 2082 N N . ASP A 1 266 ? -6.537 -11.837 14.553 1.00 94.81 266 ASP A N 1
ATOM 2083 C CA . ASP A 1 266 ? -7.667 -11.698 15.462 1.00 94.81 266 ASP A CA 1
ATOM 2084 C C . ASP A 1 266 ? -8.904 -11.111 14.745 1.00 94.81 266 ASP A C 1
ATOM 2086 O O . ASP A 1 266 ? -9.994 -11.078 15.318 1.00 94.81 266 ASP A O 1
ATOM 2090 N N . PHE A 1 267 ? -8.763 -10.694 13.478 1.00 96.62 267 PHE A N 1
ATOM 2091 C CA . PHE A 1 267 ? -9.846 -10.159 12.653 1.00 96.62 267 PHE A CA 1
ATOM 2092 C C . PHE A 1 267 ? -9.862 -10.804 11.251 1.00 96.62 267 PHE A C 1
ATOM 2094 O O . PHE A 1 267 ? -9.155 -10.348 10.349 1.00 96.62 267 PHE A O 1
ATOM 2101 N N . PRO A 1 268 ? -10.646 -11.881 11.051 1.00 96.19 268 PRO A N 1
ATOM 2102 C CA . PRO A 1 268 ? -10.613 -12.678 9.825 1.00 96.19 268 PRO A CA 1
ATOM 2103 C C . PRO A 1 268 ? -10.986 -11.900 8.566 1.00 96.19 268 PRO A C 1
ATOM 2105 O O . PRO A 1 268 ? -11.819 -11.010 8.625 1.00 96.19 268 PRO A O 1
ATOM 2108 N N . TRP A 1 269 ? -10.451 -12.292 7.408 1.00 97.62 269 TRP A N 1
ATOM 2109 C CA . TRP A 1 269 ? -10.839 -11.704 6.121 1.00 97.62 269 TRP A CA 1
ATOM 2110 C C . TRP A 1 269 ? -12.349 -11.894 5.826 1.00 97.62 269 TRP A C 1
ATOM 2112 O O . TRP A 1 269 ? -12.918 -12.926 6.200 1.00 97.62 269 TRP A O 1
ATOM 2122 N N . PRO A 1 270 ? -13.031 -10.968 5.124 1.00 96.44 270 PRO A N 1
ATOM 2123 C CA . PRO A 1 270 ? -14.426 -11.157 4.736 1.00 96.44 270 PRO A CA 1
ATOM 2124 C C . PRO A 1 270 ? -14.587 -12.326 3.753 1.00 96.44 270 PRO A C 1
ATOM 2126 O O . PRO A 1 270 ? -13.947 -12.381 2.703 1.00 96.44 270 PRO A O 1
ATOM 2129 N N . ALA A 1 271 ? -15.495 -13.256 4.040 1.00 91.44 271 ALA A N 1
ATOM 2130 C CA . ALA A 1 271 ? -15.814 -14.337 3.115 1.00 91.44 271 ALA A CA 1
ATOM 2131 C C . ALA A 1 271 ? -16.417 -13.775 1.814 1.00 91.44 271 ALA A C 1
ATOM 2133 O O . ALA A 1 271 ? -17.373 -12.991 1.842 1.00 91.44 271 ALA A O 1
ATOM 2134 N N . ARG A 1 272 ? -15.904 -14.221 0.657 1.00 79.38 272 ARG A N 1
ATOM 2135 C CA . ARG A 1 272 ? -16.494 -13.880 -0.645 1.00 79.38 272 ARG A CA 1
ATOM 2136 C C . ARG A 1 272 ? -17.959 -14.303 -0.650 1.00 79.38 272 ARG A C 1
ATOM 2138 O O . ARG A 1 272 ? -18.273 -15.472 -0.408 1.00 79.38 272 ARG A O 1
ATOM 2145 N N . ARG A 1 273 ? -18.869 -13.376 -0.973 1.00 64.38 273 ARG A N 1
ATOM 2146 C CA . ARG A 1 273 ? -20.270 -13.741 -1.212 1.00 64.38 273 ARG A CA 1
ATOM 2147 C C . ARG A 1 273 ? -20.293 -14.768 -2.338 1.00 64.38 273 ARG A C 1
ATOM 2149 O O . ARG A 1 273 ? -20.010 -14.436 -3.487 1.00 64.38 273 ARG A O 1
ATOM 2156 N N . LYS A 1 274 ? -20.678 -16.006 -2.026 1.00 52.38 274 LYS A N 1
ATOM 2157 C CA . LYS A 1 274 ? -21.123 -16.942 -3.056 1.00 52.38 274 LYS A CA 1
ATOM 2158 C C . LYS A 1 274 ? -22.380 -16.330 -3.660 1.00 52.38 274 LYS A C 1
ATOM 2160 O O . LYS A 1 274 ? -23.454 -16.411 -3.069 1.00 52.38 274 LYS A O 1
ATOM 2165 N N . LEU A 1 275 ? -22.251 -15.683 -4.816 1.00 46.00 275 LEU A N 1
ATOM 2166 C CA . LEU A 1 275 ? -23.394 -15.402 -5.677 1.00 46.00 275 LEU A CA 1
ATOM 2167 C C . LEU A 1 275 ? -23.897 -16.758 -6.172 1.00 46.00 275 LEU A C 1
ATOM 2169 O O . LEU A 1 275 ? -23.509 -17.251 -7.226 1.00 46.00 275 LEU A O 1
ATOM 2173 N N . GLY A 1 276 ? -24.690 -17.418 -5.332 1.00 39.75 276 GLY A N 1
ATOM 2174 C CA . GLY A 1 276 ? -25.379 -18.640 -5.679 1.00 39.75 276 GLY A CA 1
ATOM 2175 C C . GLY A 1 276 ? -26.443 -18.308 -6.708 1.00 39.75 276 GLY A C 1
ATOM 2176 O O . GLY A 1 276 ? -27.580 -18.027 -6.347 1.00 39.75 276 GLY A O 1
ATOM 2177 N N . PHE A 1 277 ? -26.094 -18.377 -7.989 1.00 40.88 277 PHE A N 1
ATOM 2178 C CA . PHE A 1 277 ? -27.077 -18.816 -8.964 1.00 40.88 277 PHE A CA 1
ATOM 2179 C C . PHE A 1 277 ? -27.247 -20.313 -8.740 1.00 40.88 277 PHE A C 1
ATOM 2181 O O . PHE A 1 277 ? -26.467 -21.133 -9.220 1.00 40.88 277 PHE A O 1
ATOM 2188 N N . THR A 1 278 ? -28.232 -20.664 -7.919 1.00 36.34 278 THR A N 1
ATOM 2189 C CA . THR A 1 278 ? -28.821 -21.997 -7.985 1.00 36.34 278 THR A CA 1
ATOM 2190 C C . THR A 1 278 ? -29.529 -22.059 -9.338 1.00 36.34 278 THR A C 1
ATOM 2192 O O . THR A 1 278 ? -30.519 -21.355 -9.536 1.00 36.34 278 THR A O 1
ATOM 2195 N N . LEU A 1 279 ? -28.939 -22.784 -10.292 1.00 36.19 279 LEU A N 1
ATOM 2196 C CA . LEU A 1 279 ? -29.630 -23.230 -11.505 1.00 36.19 279 LEU A CA 1
ATOM 2197 C C . LEU A 1 279 ? -30.693 -24.269 -11.140 1.00 36.19 279 LEU A C 1
ATOM 2199 O O . LEU A 1 279 ? -30.412 -25.088 -10.233 1.00 36.19 279 LEU A O 1
#

Secondary structure (DSSP, 8-state):
------S---TTTTS----S---GGG--HHHHHHHHHHHHHHHHTS--PPPB--TT-HHHHHHHHHHHTHHHHHHTT---SSS-SS---HHHHHHHHHHHHHHH---SHHHHHHHHHHHHHTHHHHHHHHHHH-SSGGGG--S---HHHHHHHHHHHHHHHHHTTT--GGGGHHHHHHHHHHHHHHHHHTTSS-HHHHHHHHHHHHHHHHHH--SHHHHHHHHHHHHHHHHHHTT---HHHHHHHHHHHHHHHH--TTSPPPTTTSSPPBPP-------